Protein AF-A0A953RMD3-F1 (afdb_monomer_lite)

pLDDT: mean 74.31, std 25.67, range [24.98, 98.5]

Structure (mmCIF, N/CA/C/O backbone):
data_AF-A0A953RMD3-F1
#
_entry.id   AF-A0A953RMD3-F1
#
loop_
_atom_site.group_PDB
_atom_site.id
_atom_site.type_symbol
_atom_site.label_atom_id
_atom_site.label_alt_id
_atom_site.label_comp_id
_atom_site.label_asym_id
_atom_site.label_entity_id
_atom_site.label_seq_id
_atom_site.pdbx_PDB_ins_code
_atom_site.Cartn_x
_atom_site.Cartn_y
_atom_site.Cartn_z
_atom_site.occupancy
_atom_site.B_iso_or_equiv
_atom_site.auth_seq_id
_atom_site.auth_comp_id
_atom_site.auth_asym_id
_atom_site.auth_atom_id
_atom_site.pdbx_PDB_model_num
ATOM 1 N N . MET A 1 1 ? -19.342 -100.058 -1.689 1.00 41.62 1 MET A N 1
ATOM 2 C CA . MET A 1 1 ? -19.315 -101.165 -0.706 1.00 41.62 1 MET A CA 1
ATOM 3 C C . MET A 1 1 ? -18.306 -100.816 0.373 1.00 41.62 1 MET A C 1
ATOM 5 O O . MET A 1 1 ? -17.165 -100.609 -0.003 1.00 41.62 1 MET A O 1
ATOM 9 N N . GLN A 1 2 ? -18.767 -100.731 1.632 1.00 41.19 2 GLN A N 1
ATOM 10 C CA . GLN A 1 2 ? -18.060 -100.812 2.937 1.00 41.19 2 GLN A CA 1
ATOM 11 C C . GLN A 1 2 ? -18.668 -99.827 3.971 1.00 41.19 2 GLN A C 1
ATOM 13 O O . GLN A 1 2 ? -18.159 -98.738 4.190 1.00 41.19 2 GLN A O 1
ATOM 18 N N . ASN A 1 3 ? -19.849 -100.159 4.517 1.00 38.00 3 ASN A N 1
ATOM 19 C CA . ASN A 1 3 ? -20.065 -100.694 5.882 1.00 38.00 3 ASN A CA 1
ATOM 20 C C . ASN A 1 3 ? -18.803 -100.701 6.792 1.00 38.00 3 ASN A C 1
ATOM 22 O O . ASN A 1 3 ? -17.767 -101.157 6.326 1.00 38.00 3 ASN A O 1
ATOM 26 N N . ILE A 1 4 ? -18.760 -100.335 8.086 1.00 46.22 4 ILE A N 1
ATOM 27 C CA . ILE A 1 4 ? -19.705 -100.287 9.231 1.00 46.22 4 ILE A CA 1
ATOM 28 C C . ILE A 1 4 ? -19.007 -99.455 10.345 1.00 46.22 4 ILE A C 1
ATOM 30 O O . ILE A 1 4 ? -17.779 -99.475 10.396 1.00 46.22 4 ILE A O 1
ATOM 34 N N . CYS A 1 5 ? -19.744 -98.799 11.253 1.00 38.91 5 C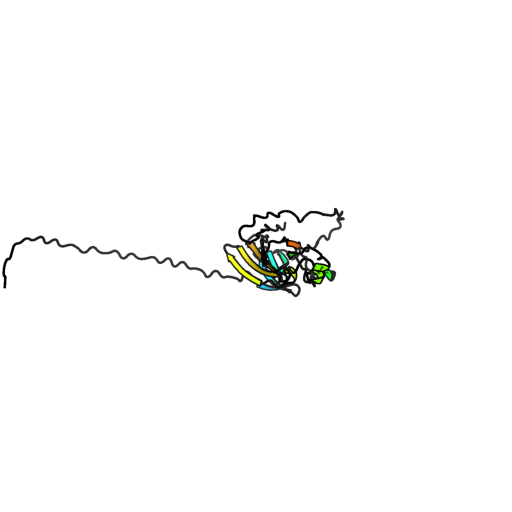YS A N 1
ATOM 35 C CA . CYS A 1 5 ? -19.686 -99.004 12.724 1.00 38.91 5 CYS A CA 1
ATOM 36 C C . CYS A 1 5 ? -20.130 -97.782 13.539 1.00 38.91 5 CYS A C 1
ATOM 38 O O . CYS A 1 5 ? -19.748 -96.644 13.290 1.00 38.91 5 CYS A O 1
ATOM 40 N N . GLU A 1 6 ? -20.949 -98.086 14.537 1.00 36.38 6 GLU A N 1
ATOM 41 C CA . GLU A 1 6 ? -21.783 -97.205 15.344 1.00 36.38 6 GLU A CA 1
ATOM 42 C C . GLU A 1 6 ? -21.332 -97.231 16.827 1.00 36.38 6 GLU A C 1
ATOM 44 O O . GLU A 1 6 ? -20.872 -98.272 17.296 1.00 36.38 6 GLU A O 1
ATOM 49 N N . LEU A 1 7 ? -21.604 -96.116 17.540 1.00 36.34 7 LEU A N 1
ATOM 50 C CA . LEU A 1 7 ? -21.803 -95.926 19.008 1.00 36.34 7 LEU A CA 1
ATOM 51 C C . LEU A 1 7 ? -20.567 -95.927 19.959 1.00 36.34 7 LEU A C 1
ATOM 53 O O . LEU A 1 7 ? -19.544 -96.488 19.580 1.00 36.34 7 LEU A O 1
ATOM 57 N N . PRO A 1 8 ? -20.627 -95.389 21.222 1.00 47.56 8 PRO A N 1
ATOM 58 C CA . PRO A 1 8 ? -21.762 -94.777 21.964 1.00 47.56 8 PRO A CA 1
ATOM 59 C C . PRO A 1 8 ? -21.511 -93.476 22.821 1.00 47.56 8 PRO A C 1
ATOM 61 O O . PRO A 1 8 ? -20.416 -93.215 23.297 1.00 47.56 8 PRO A O 1
ATOM 64 N N . ILE A 1 9 ? -22.619 -92.750 23.092 1.00 39.94 9 ILE A N 1
ATOM 65 C CA . ILE A 1 9 ? -23.137 -92.117 24.352 1.00 39.94 9 ILE A CA 1
ATOM 66 C C . ILE A 1 9 ? -22.281 -91.110 25.200 1.00 39.94 9 ILE A C 1
ATOM 68 O O . ILE A 1 9 ? -21.254 -91.470 25.753 1.00 39.94 9 ILE A O 1
ATOM 72 N N . HIS A 1 10 ? -22.791 -89.883 25.465 1.00 37.75 10 HIS A N 1
ATOM 73 C CA . HIS A 1 10 ? -23.315 -89.403 26.782 1.00 37.75 10 HIS A CA 1
ATOM 74 C C . HIS A 1 10 ? -23.606 -87.888 26.869 1.00 37.75 10 HIS A C 1
ATOM 76 O O . HIS A 1 10 ? -22.915 -87.032 26.331 1.00 37.75 10 HIS A O 1
ATOM 82 N N . HIS A 1 11 ? -24.706 -87.607 27.576 1.00 42.44 11 HIS A N 1
ATOM 83 C CA . HIS A 1 11 ? -25.350 -86.326 27.864 1.00 42.44 11 HIS A CA 1
ATOM 84 C C . HIS A 1 11 ? -24.463 -85.271 28.544 1.00 42.44 11 HIS A C 1
ATOM 86 O O . HIS A 1 11 ? -23.753 -85.586 29.491 1.00 42.44 11 HIS A O 1
ATOM 92 N N . CYS A 1 12 ? -24.725 -83.991 28.250 1.00 38.66 12 CYS A N 1
ATOM 93 C CA . CYS A 1 12 ? -24.921 -82.990 29.307 1.00 38.66 12 CYS A CA 1
ATOM 94 C C . CYS A 1 12 ? -25.724 -81.790 28.776 1.00 38.66 12 CYS A C 1
ATOM 96 O O . CYS A 1 12 ? -25.216 -80.944 28.043 1.00 38.66 12 CYS A O 1
ATOM 98 N N . SER A 1 13 ? -27.005 -81.723 29.142 1.00 43.25 13 SER A N 1
ATOM 99 C CA . SER A 1 13 ? -27.869 -80.572 28.876 1.00 43.25 13 SER A CA 1
ATOM 100 C C . SER A 1 13 ? -27.534 -79.450 29.861 1.00 43.25 13 SER A C 1
ATOM 102 O O . SER A 1 13 ? -27.804 -79.565 31.056 1.00 43.25 13 SER A O 1
ATOM 104 N N . ARG A 1 14 ? -26.961 -78.346 29.371 1.00 44.09 14 ARG A N 1
ATOM 105 C CA . ARG A 1 14 ? -26.924 -77.066 30.093 1.00 44.09 14 ARG A CA 1
ATOM 106 C C . ARG A 1 14 ? -27.728 -76.033 29.318 1.00 44.09 14 ARG A C 1
ATOM 108 O O . ARG A 1 14 ? -27.267 -75.484 28.321 1.00 44.09 14 ARG A O 1
ATOM 115 N N . LYS A 1 15 ? -28.931 -75.754 29.821 1.00 43.78 15 LYS A N 1
ATOM 116 C CA . LYS A 1 15 ? -29.743 -74.592 29.446 1.00 43.78 15 LYS A CA 1
ATOM 117 C C . LYS A 1 15 ? -28.930 -73.318 29.717 1.00 43.78 15 LYS A C 1
ATOM 119 O O . LYS A 1 15 ? -28.518 -73.092 30.853 1.00 43.78 15 LYS A O 1
ATOM 124 N N . ARG A 1 16 ? -28.687 -72.499 28.690 1.00 43.44 16 ARG A N 1
ATOM 125 C CA . ARG A 1 16 ? -28.155 -71.134 28.834 1.00 43.44 16 ARG A CA 1
ATOM 126 C C . ARG A 1 16 ? -29.319 -70.148 28.764 1.00 43.44 16 ARG A C 1
ATOM 128 O O . ARG A 1 16 ? -30.100 -70.184 27.819 1.00 43.44 16 ARG A O 1
ATOM 135 N N . ALA A 1 17 ? -29.433 -69.317 29.795 1.00 47.62 17 ALA A N 1
ATOM 136 C CA . ALA A 1 17 ? -30.369 -68.203 29.870 1.00 47.62 17 ALA A CA 1
ATOM 137 C C . ALA A 1 17 ? -29.970 -67.085 28.882 1.00 47.62 17 ALA A C 1
ATOM 139 O O . ALA A 1 17 ? -28.773 -66.914 28.628 1.00 47.62 17 ALA A O 1
ATOM 140 N N . PRO A 1 18 ? -30.929 -66.320 28.330 1.00 42.03 18 PRO A N 1
ATOM 141 C CA . PRO A 1 18 ? -30.628 -65.207 27.440 1.00 42.03 18 PRO A CA 1
ATOM 142 C C . PRO A 1 18 ? -30.135 -63.996 28.244 1.00 42.03 18 PRO A C 1
ATOM 144 O O . PRO A 1 18 ? -30.805 -63.519 29.158 1.00 42.03 18 PRO A O 1
ATOM 147 N N . ILE A 1 19 ? -28.948 -63.505 27.892 1.00 48.28 19 ILE A N 1
ATOM 148 C CA . ILE A 1 19 ? -28.378 -62.259 28.409 1.00 48.28 19 ILE A CA 1
ATOM 149 C C . ILE A 1 19 ? -29.002 -61.112 27.608 1.00 48.28 19 ILE A C 1
ATOM 151 O O . ILE A 1 19 ? -28.839 -61.038 26.391 1.00 48.28 19 ILE A O 1
ATOM 155 N N . ALA A 1 20 ? -29.744 -60.245 28.294 1.00 43.62 20 ALA A N 1
ATOM 156 C CA . ALA A 1 20 ? -30.301 -59.022 27.735 1.00 43.62 20 ALA A CA 1
ATOM 157 C C . ALA A 1 20 ? -29.174 -58.026 27.401 1.00 43.62 20 ALA A C 1
ATOM 159 O O . ALA A 1 20 ? -28.346 -57.715 28.257 1.00 43.62 20 ALA A O 1
ATOM 160 N N . LEU A 1 21 ? -29.147 -57.524 26.163 1.00 42.66 21 LEU A N 1
ATOM 161 C CA . LEU A 1 21 ? -28.304 -56.393 25.767 1.00 42.66 21 LEU A CA 1
ATOM 162 C C . LEU A 1 21 ? -28.924 -55.085 26.289 1.00 42.66 21 LEU A C 1
ATOM 164 O O . LEU A 1 21 ? -30.102 -54.843 26.014 1.00 42.66 21 LEU A O 1
ATOM 168 N N . PRO A 1 22 ? -28.172 -54.201 26.969 1.00 47.41 22 PRO A N 1
ATOM 169 C CA . PRO A 1 22 ? -28.638 -52.848 27.218 1.00 47.41 22 PRO A CA 1
ATOM 170 C C . PRO A 1 22 ? -28.455 -52.007 25.948 1.00 47.41 22 PRO A C 1
ATOM 172 O O . PRO A 1 22 ? -27.379 -51.962 25.351 1.00 47.41 22 PRO A O 1
ATOM 175 N N . VAL A 1 23 ? -29.530 -51.339 25.535 1.00 44.91 23 VAL A N 1
ATOM 176 C CA . VAL A 1 23 ? -29.533 -50.335 24.467 1.00 44.91 23 VAL A CA 1
ATOM 177 C C . VAL A 1 23 ? -28.742 -49.122 24.957 1.00 44.91 23 VAL A C 1
ATOM 179 O O . VAL A 1 23 ? -29.176 -48.410 25.861 1.00 44.91 23 VAL A O 1
ATOM 182 N N . LEU A 1 24 ? -27.561 -48.905 24.378 1.00 45.56 24 LEU A N 1
ATOM 183 C CA . LEU A 1 24 ? -26.746 -47.721 24.622 1.00 45.56 24 LEU A CA 1
ATOM 184 C C . LEU A 1 24 ? -27.360 -46.549 23.837 1.00 45.56 24 LEU A C 1
ATOM 186 O O . LEU A 1 24 ? -27.265 -46.491 22.613 1.00 45.56 24 LEU A O 1
ATOM 190 N N . ALA A 1 25 ? -28.029 -45.637 24.538 1.00 45.50 25 ALA A N 1
ATOM 191 C CA . ALA A 1 25 ? -28.525 -44.394 23.963 1.00 45.50 25 ALA A CA 1
ATOM 192 C C . ALA A 1 25 ? -27.339 -43.463 23.664 1.00 45.50 25 ALA A C 1
ATOM 194 O O . ALA A 1 25 ? -26.736 -42.888 24.571 1.00 45.50 25 ALA A O 1
ATOM 195 N N . SER A 1 26 ? -26.980 -43.326 22.389 1.00 48.06 26 SER A N 1
ATOM 196 C CA . SER A 1 26 ? -26.009 -42.334 21.934 1.00 48.06 26 SER A CA 1
ATOM 197 C C . SER A 1 26 ? -26.621 -40.933 22.033 1.00 48.06 26 SER A C 1
ATOM 199 O O . SER A 1 26 ? -27.470 -40.566 21.223 1.00 48.06 26 SER A O 1
ATOM 201 N N . LEU A 1 27 ? -26.181 -40.132 23.010 1.00 47.06 27 LEU A N 1
ATOM 202 C CA . LEU A 1 27 ? -26.352 -38.680 22.960 1.00 47.06 27 LEU A CA 1
ATOM 203 C C . LEU A 1 27 ? -25.501 -38.139 21.801 1.00 47.06 27 LEU A C 1
ATOM 205 O O . LEU A 1 27 ? -24.287 -37.992 21.930 1.00 47.06 27 LEU A O 1
ATOM 209 N N . LEU A 1 28 ? -26.135 -37.833 20.667 1.00 45.94 28 LEU A N 1
ATOM 210 C CA . LEU A 1 28 ? -25.547 -36.937 19.676 1.00 45.94 28 LEU A CA 1
ATOM 211 C C . LEU A 1 28 ? -25.529 -35.521 20.268 1.00 45.94 28 LEU A C 1
ATOM 213 O O . LEU A 1 28 ? -26.545 -34.827 20.274 1.00 45.94 28 LEU A O 1
ATOM 217 N N . LEU A 1 29 ? -24.366 -35.081 20.748 1.00 49.56 29 LEU A N 1
ATOM 218 C CA . LEU A 1 29 ? -24.067 -33.656 20.852 1.00 49.56 29 LEU A CA 1
ATOM 219 C C . LEU A 1 29 ? -23.992 -33.113 19.419 1.00 49.56 29 LEU A C 1
ATOM 221 O O . LEU A 1 29 ? -22.967 -33.223 18.749 1.00 49.56 29 LEU A O 1
ATOM 225 N N . ALA A 1 30 ? -25.096 -32.557 18.927 1.00 48.47 30 ALA A N 1
ATOM 226 C CA . ALA A 1 30 ? -25.062 -31.698 17.757 1.00 48.47 30 ALA A CA 1
ATOM 227 C C . ALA A 1 30 ? -24.259 -30.450 18.142 1.00 48.47 30 ALA A C 1
ATOM 229 O O . ALA A 1 30 ? -24.763 -29.561 18.827 1.00 48.47 30 ALA A O 1
ATOM 230 N N . ALA A 1 31 ? -22.984 -30.408 17.754 1.00 51.62 31 ALA A N 1
ATOM 231 C CA . ALA A 1 31 ? -22.233 -29.168 17.740 1.00 51.62 31 ALA A CA 1
ATOM 232 C C . ALA A 1 31 ? -22.967 -28.230 16.779 1.00 51.62 31 ALA A C 1
ATOM 234 O O . ALA A 1 31 ? -22.937 -28.418 15.564 1.00 51.62 31 ALA A O 1
ATOM 235 N N . ILE A 1 32 ? -23.690 -27.262 17.338 1.00 48.78 32 ILE A N 1
ATOM 236 C CA . ILE A 1 32 ? -24.231 -26.140 16.586 1.00 48.78 32 ILE A CA 1
ATOM 237 C C . ILE A 1 32 ? -23.003 -25.342 16.153 1.00 48.78 32 ILE A C 1
ATOM 239 O O . ILE A 1 32 ? -22.506 -24.486 16.882 1.00 48.78 32 ILE A O 1
ATOM 243 N N . SER A 1 33 ? -22.454 -25.672 14.988 1.00 54.75 33 SER A N 1
ATOM 244 C CA . SER A 1 33 ? -21.596 -24.764 14.249 1.00 54.75 33 SER A CA 1
ATOM 245 C C . SER A 1 33 ? -22.486 -23.605 13.826 1.00 54.75 33 SER A C 1
ATOM 247 O O . SER A 1 33 ? -23.099 -23.616 12.760 1.00 54.75 33 SER A O 1
ATOM 249 N N . SER A 1 34 ? -22.613 -22.614 14.710 1.00 49.00 34 SER A N 1
ATOM 250 C CA . SER A 1 34 ? -23.122 -21.307 14.324 1.00 49.00 34 SER A CA 1
ATOM 251 C C . SER A 1 34 ? -22.336 -20.897 13.082 1.00 49.00 34 SER A C 1
ATOM 253 O O . SER A 1 34 ? -21.102 -20.907 13.142 1.00 49.00 34 SER A O 1
ATOM 255 N N . PRO A 1 35 ? -22.987 -20.585 11.949 1.00 44.31 35 PRO A N 1
ATOM 256 C CA . PRO A 1 35 ? -22.274 -19.978 10.846 1.00 44.31 35 PRO A CA 1
ATOM 257 C C . PRO A 1 35 ? -21.662 -18.704 11.416 1.00 44.31 35 PRO A C 1
ATOM 259 O O . PRO A 1 35 ? -22.386 -17.797 11.831 1.00 44.31 35 PRO A O 1
ATOM 262 N N . SER A 1 36 ? -20.331 -18.686 11.531 1.00 44.62 36 SER A N 1
ATOM 263 C CA . SER A 1 36 ? -19.593 -17.460 11.789 1.00 44.62 36 SER A CA 1
ATOM 264 C C . SER A 1 36 ? -20.102 -16.488 10.741 1.00 44.62 36 SER A C 1
ATOM 266 O O . SER A 1 36 ? -19.962 -16.752 9.545 1.00 44.62 36 SER A O 1
ATOM 268 N N . GLN A 1 37 ? -20.825 -15.454 11.169 1.00 40.66 37 GLN A N 1
ATOM 269 C CA . GLN A 1 37 ? -21.213 -14.385 10.272 1.00 40.66 37 GLN A CA 1
ATOM 270 C C . GLN A 1 37 ? -19.904 -13.739 9.851 1.00 40.66 37 GLN A C 1
ATOM 272 O O . GLN A 1 37 ? -19.365 -12.886 10.551 1.00 40.66 37 GLN A O 1
ATOM 277 N N . THR A 1 38 ? -19.353 -14.207 8.737 1.00 42.94 38 THR A N 1
ATOM 278 C CA . THR A 1 38 ? -18.228 -13.575 8.078 1.00 42.94 38 THR A CA 1
ATOM 279 C C . THR A 1 38 ? -18.781 -12.266 7.535 1.00 42.94 38 THR A C 1
ATOM 281 O O . THR A 1 38 ? -19.200 -12.181 6.381 1.00 42.94 38 THR A O 1
ATOM 284 N N . SER A 1 39 ? -18.857 -11.233 8.382 1.00 53.31 39 SER A N 1
ATOM 285 C CA . SER A 1 39 ? -18.809 -9.884 7.846 1.00 53.31 39 SER A CA 1
ATOM 286 C C . SER A 1 39 ? -17.547 -9.845 6.992 1.00 53.31 39 SER A C 1
ATOM 288 O O . SER A 1 39 ? -16.495 -10.361 7.390 1.00 53.31 39 SER A O 1
ATOM 290 N N . SER A 1 40 ? -17.668 -9.359 5.760 1.00 73.69 40 SER A N 1
ATOM 291 C CA . SER A 1 40 ? -16.488 -9.210 4.926 1.00 73.69 40 SER A CA 1
ATOM 292 C C . SER A 1 40 ? -15.528 -8.294 5.686 1.00 73.69 40 SER A C 1
ATOM 294 O O . SER A 1 40 ? -15.858 -7.152 5.993 1.00 73.69 40 SER A O 1
ATOM 296 N N . VAL A 1 41 ? -14.360 -8.827 6.050 1.00 90.44 41 VAL A N 1
ATOM 297 C CA . VAL A 1 41 ? -13.313 -8.118 6.813 1.00 90.44 41 VAL A CA 1
ATOM 298 C C . VAL A 1 41 ? -12.895 -6.819 6.134 1.00 90.44 41 VAL A C 1
ATOM 300 O O . VAL A 1 41 ? -12.451 -5.872 6.776 1.00 90.44 41 VAL A O 1
ATOM 303 N N . VAL A 1 42 ? -13.074 -6.796 4.819 1.00 94.88 42 VAL A N 1
ATOM 304 C CA . VAL A 1 42 ? -12.882 -5.651 3.954 1.00 94.88 42 VAL A CA 1
ATOM 305 C C . VAL A 1 42 ? -14.233 -5.136 3.461 1.00 94.88 42 VAL A C 1
ATOM 307 O O . VAL A 1 42 ? -15.148 -5.917 3.177 1.00 94.88 42 VAL A O 1
ATOM 310 N N . LYS A 1 43 ? -14.345 -3.820 3.295 1.00 95.94 43 LYS A N 1
ATOM 311 C CA . LYS A 1 43 ? -15.474 -3.169 2.622 1.00 95.94 43 LYS A CA 1
ATOM 312 C C . LYS A 1 43 ? -14.973 -2.261 1.506 1.00 95.94 43 LYS A C 1
ATOM 314 O O . LYS A 1 43 ? -14.109 -1.420 1.731 1.00 95.94 43 LYS A O 1
ATOM 319 N N . ASP A 1 44 ? -15.564 -2.383 0.324 1.00 96.56 44 ASP A N 1
ATOM 320 C CA . ASP A 1 44 ? -15.326 -1.444 -0.770 1.00 96.56 44 ASP A CA 1
ATOM 321 C C . ASP A 1 44 ? -15.933 -0.070 -0.475 1.00 96.56 44 ASP A C 1
ATOM 323 O O . ASP A 1 44 ? -17.090 0.045 -0.058 1.00 96.56 44 ASP A O 1
ATOM 327 N N . ALA A 1 45 ? -15.159 0.986 -0.716 1.00 97.00 45 ALA A N 1
ATOM 328 C CA . ALA A 1 45 ? -15.619 2.360 -0.562 1.00 97.00 45 ALA A CA 1
ATOM 329 C C . ALA A 1 45 ? -14.880 3.322 -1.499 1.00 97.00 45 ALA A C 1
ATOM 331 O O . ALA A 1 45 ? -13.944 2.950 -2.208 1.00 97.00 45 ALA A O 1
ATOM 332 N N . ASN A 1 46 ? -15.298 4.588 -1.461 1.00 95.50 46 ASN A N 1
ATOM 333 C CA . ASN A 1 46 ? -14.555 5.698 -2.034 1.00 95.50 46 ASN A CA 1
ATOM 334 C C . ASN A 1 46 ? -14.195 6.699 -0.933 1.00 95.50 46 ASN A C 1
ATOM 336 O O . ASN A 1 46 ? -15.071 7.146 -0.195 1.00 95.50 46 ASN A O 1
ATOM 340 N N . VAL A 1 47 ? -12.918 7.064 -0.837 1.00 91.81 47 VAL A N 1
ATOM 341 C CA . VAL A 1 47 ? -12.398 8.082 0.091 1.00 91.81 47 VAL A CA 1
ATOM 342 C C . VAL A 1 47 ? -11.516 9.027 -0.715 1.00 91.81 47 VAL A C 1
ATOM 344 O O . VAL A 1 47 ? -10.669 8.571 -1.476 1.00 91.81 47 VAL A O 1
ATOM 347 N N . TYR A 1 48 ? -11.740 10.337 -0.596 1.00 89.44 48 TYR A N 1
ATOM 348 C CA . TYR A 1 48 ? -10.994 11.370 -1.338 1.00 89.44 48 TYR A CA 1
ATOM 349 C C . TYR A 1 48 ? -10.913 11.094 -2.849 1.00 89.44 48 TYR A C 1
ATOM 351 O O . TYR A 1 48 ? -9.853 11.196 -3.460 1.00 89.44 48 TYR A O 1
ATOM 359 N N . ASN A 1 49 ? -12.050 10.708 -3.442 1.00 89.25 49 ASN A N 1
ATOM 360 C CA . ASN A 1 49 ? -12.188 10.333 -4.855 1.00 89.25 49 ASN A CA 1
ATOM 361 C C . ASN A 1 49 ? -11.304 9.152 -5.294 1.00 89.25 49 ASN A C 1
ATOM 363 O O . ASN A 1 49 ? -10.925 9.054 -6.460 1.00 89.25 49 ASN A O 1
ATOM 367 N N . ARG A 1 50 ? -10.984 8.237 -4.373 1.00 93.00 50 ARG A N 1
ATOM 368 C CA . ARG A 1 50 ? -10.220 7.017 -4.651 1.00 93.00 50 ARG A CA 1
ATOM 369 C C . ARG A 1 50 ? -10.983 5.788 -4.206 1.00 93.00 50 ARG A C 1
ATOM 371 O O . ARG A 1 50 ? -11.510 5.771 -3.097 1.00 93.00 50 ARG A O 1
ATOM 378 N N . ALA A 1 51 ? -10.952 4.750 -5.036 1.00 96.62 51 ALA A N 1
ATOM 379 C CA . ALA A 1 51 ? -11.423 3.431 -4.650 1.00 96.62 51 ALA A CA 1
ATOM 380 C C . ALA A 1 51 ? -10.501 2.854 -3.570 1.00 96.62 51 ALA A C 1
ATOM 382 O O . ALA A 1 51 ? -9.285 2.738 -3.769 1.00 96.62 51 ALA A O 1
ATOM 383 N N . VAL A 1 52 ? -11.090 2.493 -2.434 1.00 97.62 52 VAL A N 1
ATOM 384 C CA . VAL A 1 52 ? -10.377 1.963 -1.273 1.00 97.62 52 VAL A CA 1
ATOM 385 C C . VAL A 1 52 ? -11.021 0.683 -0.758 1.00 97.62 52 VAL A C 1
ATOM 387 O O . VAL A 1 52 ? -12.204 0.424 -0.989 1.00 97.62 52 VAL A O 1
ATOM 390 N N . LEU A 1 53 ? -10.231 -0.080 -0.014 1.00 97.31 53 LEU A N 1
ATOM 391 C CA . LEU A 1 53 ? -10.694 -1.120 0.889 1.00 97.31 53 LEU A CA 1
ATOM 392 C C . LEU A 1 53 ? -10.628 -0.579 2.315 1.00 97.31 53 LEU A C 1
ATOM 394 O O . LEU A 1 53 ? -9.574 -0.127 2.762 1.00 97.31 53 LEU A O 1
ATOM 398 N N . LEU A 1 54 ? -11.761 -0.601 3.007 1.00 97.31 54 LEU A N 1
ATOM 399 C CA . LEU A 1 54 ? -11.856 -0.282 4.424 1.00 97.31 54 LEU A CA 1
ATOM 400 C C . LEU A 1 54 ? -11.641 -1.555 5.238 1.00 97.31 54 LEU A C 1
ATOM 402 O O . LEU A 1 54 ? -12.300 -2.561 4.974 1.00 97.31 54 LEU A O 1
ATOM 406 N N . VAL A 1 55 ? -10.741 -1.496 6.214 1.00 95.81 55 VAL A N 1
ATOM 407 C CA . VAL A 1 55 ? -10.455 -2.578 7.169 1.00 95.81 55 VAL A CA 1
ATOM 408 C C . VAL A 1 55 ? -10.454 -1.964 8.560 1.00 95.81 55 VAL A C 1
ATOM 410 O O . VAL A 1 55 ? -9.910 -0.880 8.742 1.00 95.81 55 VAL A O 1
ATOM 413 N N . GLY A 1 56 ? -11.055 -2.604 9.555 1.00 94.75 56 GLY A N 1
ATOM 414 C CA . GLY A 1 56 ? -11.106 -2.002 10.883 1.00 94.75 56 GLY A CA 1
ATOM 415 C C . GLY A 1 56 ? -11.642 -2.914 11.970 1.00 94.75 56 GLY A C 1
ATOM 416 O O . GLY A 1 56 ? -12.061 -4.044 11.716 1.00 94.75 56 GLY A O 1
ATOM 417 N N . ASN A 1 57 ? -11.623 -2.378 13.183 1.00 94.38 57 ASN A N 1
ATOM 418 C CA . ASN A 1 57 ? -12.146 -2.972 14.407 1.00 94.38 57 ASN A CA 1
ATOM 419 C C . ASN A 1 57 ? -12.932 -1.911 15.210 1.00 94.38 57 ASN A C 1
ATOM 421 O O . ASN A 1 57 ? -13.330 -0.869 14.685 1.00 94.38 57 ASN A O 1
ATOM 425 N N . ASP A 1 58 ? -13.157 -2.165 16.498 1.00 94.56 58 ASP A N 1
ATOM 426 C CA . ASP A 1 58 ? -13.832 -1.253 17.425 1.00 94.56 58 ASP A CA 1
ATOM 427 C C . ASP A 1 58 ? -13.007 -0.010 17.816 1.00 94.56 58 ASP A C 1
ATOM 429 O O . ASP A 1 58 ? -13.552 0.906 18.432 1.00 94.56 58 ASP A O 1
ATOM 433 N N . LYS A 1 59 ? -11.714 0.047 17.471 1.00 92.75 59 LYS A N 1
ATOM 434 C CA . LYS A 1 59 ? -10.784 1.132 17.833 1.00 92.75 59 LYS A CA 1
ATOM 435 C C . LYS A 1 59 ? -10.335 1.985 16.660 1.00 92.75 59 LYS A C 1
ATOM 437 O O . LYS A 1 59 ? -10.146 3.187 16.839 1.00 92.75 59 LYS A O 1
ATOM 442 N N . LEU A 1 60 ? -10.152 1.403 15.478 1.00 94.44 60 LEU A N 1
ATOM 443 C CA . LEU A 1 60 ? -9.715 2.118 14.285 1.00 94.44 60 LEU A CA 1
ATOM 444 C C . LEU A 1 60 ? -10.275 1.538 12.981 1.00 94.44 60 LEU A C 1
ATOM 446 O O . LEU A 1 60 ? -10.717 0.393 12.912 1.00 94.44 60 LEU A O 1
ATOM 450 N N . GLU A 1 61 ? -10.239 2.348 11.928 1.00 95.88 61 GLU A N 1
ATOM 451 C CA . GLU A 1 61 ? -10.481 1.954 10.538 1.00 95.88 61 GLU A CA 1
ATOM 452 C C . GLU A 1 61 ? -9.362 2.517 9.657 1.00 95.88 61 GLU A C 1
ATOM 454 O O . GLU A 1 61 ? -9.001 3.691 9.763 1.00 95.88 61 GLU A O 1
ATOM 459 N N . ILE A 1 62 ? -8.837 1.692 8.758 1.00 96.75 62 ILE A N 1
ATOM 460 C CA . ILE A 1 62 ? -7.903 2.084 7.711 1.00 96.75 62 ILE A CA 1
ATOM 461 C C . ILE A 1 62 ? -8.584 2.040 6.342 1.00 96.75 62 ILE A C 1
ATOM 463 O O . ILE A 1 62 ? -9.309 1.100 6.025 1.00 96.75 62 ILE A O 1
ATOM 467 N N . ALA A 1 63 ? -8.311 3.041 5.506 1.00 97.25 63 ALA A N 1
ATOM 468 C CA . ALA A 1 63 ? -8.657 3.052 4.090 1.00 97.25 63 ALA A CA 1
ATOM 469 C C . ALA A 1 63 ? -7.408 2.790 3.239 1.00 97.25 63 ALA A C 1
ATOM 471 O O . ALA A 1 63 ? -6.506 3.626 3.204 1.00 97.25 63 ALA A O 1
ATOM 472 N N . ILE A 1 64 ? -7.364 1.659 2.536 1.00 97.44 64 ILE A N 1
ATOM 473 C CA . ILE A 1 64 ? -6.244 1.250 1.676 1.00 97.44 64 ILE A CA 1
ATOM 474 C C . ILE A 1 64 ? -6.618 1.490 0.211 1.00 97.44 64 ILE A C 1
ATOM 476 O O . ILE A 1 64 ? -7.615 0.952 -0.265 1.00 97.44 64 ILE A O 1
ATOM 480 N N . VAL A 1 65 ? -5.844 2.291 -0.521 1.00 97.06 65 VAL A N 1
ATOM 481 C CA . VAL A 1 65 ? -6.098 2.598 -1.938 1.00 97.06 65 VAL A CA 1
ATOM 482 C C . VAL A 1 65 ? -5.837 1.372 -2.805 1.00 97.06 65 VAL A C 1
ATOM 484 O O . VAL A 1 65 ? -4.762 0.785 -2.745 1.00 97.06 65 VAL A O 1
ATOM 487 N N . LYS A 1 66 ? -6.792 1.023 -3.674 1.00 97.25 66 LYS A N 1
ATOM 488 C CA . LYS A 1 66 ? -6.628 -0.101 -4.613 1.00 97.25 66 LYS A CA 1
ATOM 489 C C . LYS A 1 66 ? -5.525 0.151 -5.647 1.00 97.25 66 LYS A C 1
ATOM 491 O O . LYS A 1 66 ? -4.770 -0.753 -5.978 1.00 97.25 66 LYS A O 1
ATOM 496 N N . GLN A 1 67 ? -5.416 1.385 -6.138 1.00 96.94 67 GLN A N 1
ATOM 497 C CA . GLN A 1 67 ? -4.293 1.823 -6.966 1.00 96.94 67 GLN A CA 1
ATOM 498 C C . GLN A 1 67 ? -3.162 2.335 -6.066 1.00 96.94 67 GLN A C 1
ATOM 500 O O . GLN A 1 67 ? -3.318 3.362 -5.405 1.00 96.94 67 GLN A O 1
ATOM 505 N N . GLY A 1 68 ? -2.036 1.629 -6.045 1.00 96.25 68 GLY A N 1
ATOM 506 C CA . GLY A 1 68 ? -0.834 2.006 -5.305 1.00 96.25 68 GLY A CA 1
ATOM 507 C C . GLY A 1 68 ? -0.731 1.494 -3.868 1.00 96.25 68 GLY A C 1
ATOM 508 O O . GLY A 1 68 ? 0.301 1.707 -3.237 1.00 96.25 68 GLY A O 1
ATOM 509 N N . GLY A 1 69 ? -1.769 0.844 -3.328 1.00 96.50 69 GLY A N 1
ATOM 510 C CA . GLY A 1 69 ? -1.701 0.141 -2.037 1.00 96.50 69 GLY A CA 1
ATOM 511 C C . GLY A 1 69 ? -1.483 1.031 -0.815 1.00 96.50 69 GLY A C 1
ATOM 512 O O . GLY A 1 69 ? -1.175 0.534 0.265 1.00 96.50 69 GLY A O 1
ATOM 513 N N . SER A 1 70 ? -1.606 2.349 -0.974 1.00 96.25 70 SER A N 1
ATOM 514 C CA . SER A 1 70 ? -1.342 3.305 0.097 1.00 96.25 70 SER A CA 1
ATOM 515 C C . SER A 1 70 ? -2.402 3.237 1.194 1.00 96.25 70 SER A C 1
ATOM 517 O O . SER A 1 70 ? -3.597 3.139 0.913 1.00 96.25 70 SER A O 1
ATOM 519 N N . MET A 1 71 ? -1.979 3.388 2.445 1.00 96.25 71 MET A N 1
ATOM 520 C CA . MET A 1 71 ? -2.875 3.688 3.555 1.00 96.25 71 MET A CA 1
ATOM 521 C C . MET A 1 71 ? -3.259 5.169 3.471 1.00 96.25 71 MET A C 1
ATOM 523 O O . MET A 1 71 ? -2.495 6.053 3.851 1.00 96.25 71 MET A O 1
ATOM 527 N N . LEU A 1 72 ? -4.443 5.451 2.931 1.00 94.56 72 LEU A N 1
ATOM 528 C CA . LEU A 1 72 ? -4.914 6.804 2.631 1.00 94.56 72 LEU A CA 1
ATOM 529 C C . LEU A 1 72 ? -5.366 7.564 3.874 1.00 94.56 72 LEU A C 1
ATOM 531 O O . LEU A 1 72 ? -5.170 8.773 3.968 1.00 94.56 72 LEU A O 1
ATOM 535 N N . ARG A 1 73 ? -6.023 6.855 4.793 1.00 93.62 73 ARG A N 1
ATOM 536 C CA . ARG A 1 73 ? -6.638 7.414 5.996 1.00 93.62 73 ARG A CA 1
ATOM 537 C C . ARG A 1 73 ? -6.652 6.355 7.084 1.00 93.62 73 ARG A C 1
ATOM 539 O O . ARG A 1 73 ? -7.069 5.230 6.832 1.00 93.62 73 ARG A O 1
ATOM 546 N N . ILE A 1 74 ? -6.242 6.746 8.281 1.00 93.88 74 ILE A N 1
ATOM 547 C CA . ILE A 1 74 ? -6.529 6.037 9.531 1.00 93.88 74 ILE A CA 1
ATOM 548 C C . ILE A 1 74 ? -7.518 6.889 10.319 1.00 93.88 74 ILE A C 1
ATOM 550 O O . ILE A 1 74 ? -7.303 8.092 10.471 1.00 93.88 74 ILE A O 1
ATOM 554 N N . GLN A 1 75 ? -8.593 6.269 10.782 1.00 92.19 75 GLN A N 1
ATOM 555 C CA . GLN A 1 75 ? -9.648 6.868 11.583 1.00 92.19 75 GLN A CA 1
ATOM 556 C C . GLN A 1 75 ? -9.675 6.192 12.943 1.00 92.19 75 GLN A C 1
ATOM 558 O O . GLN A 1 75 ? -9.813 4.975 13.005 1.00 92.19 75 GLN A O 1
ATOM 563 N N . ILE A 1 76 ? -9.594 6.970 14.019 1.00 91.00 76 ILE A N 1
ATOM 564 C CA . ILE A 1 76 ? -9.797 6.454 15.373 1.00 91.00 76 ILE A CA 1
ATOM 565 C C . ILE A 1 76 ? -11.294 6.486 15.690 1.00 91.00 76 ILE A C 1
ATOM 567 O O . ILE A 1 76 ? -11.969 7.497 15.472 1.00 91.00 76 ILE A O 1
ATOM 571 N N . GLN A 1 77 ? -11.825 5.363 16.167 1.00 88.94 77 GLN A N 1
ATOM 572 C CA . GLN A 1 77 ? -13.230 5.235 16.537 1.00 88.94 77 GLN A CA 1
ATOM 573 C C . GLN A 1 77 ? -13.492 6.021 17.823 1.00 88.94 77 GLN A C 1
ATOM 575 O O . GLN A 1 77 ? -12.755 5.913 18.801 1.00 88.94 77 GLN A O 1
ATOM 580 N N . GLY A 1 78 ? -14.547 6.833 17.815 1.00 87.75 78 GLY A N 1
ATOM 581 C CA . GLY A 1 78 ? -14.890 7.705 18.939 1.00 87.75 78 GLY A CA 1
ATOM 582 C C . GLY A 1 78 ? -14.102 9.019 19.012 1.00 87.75 78 GLY A C 1
ATOM 583 O O . GLY A 1 78 ? -14.411 9.824 19.888 1.00 87.75 78 GLY A O 1
ATOM 584 N N . ASP A 1 79 ? -13.151 9.284 18.106 1.00 85.94 79 ASP A N 1
ATOM 585 C CA . ASP A 1 79 ? -12.553 10.620 17.977 1.00 85.94 79 ASP A CA 1
ATOM 586 C C . ASP A 1 79 ? -13.574 11.590 17.349 1.00 85.94 79 ASP A C 1
ATOM 588 O O . ASP A 1 79 ? -13.915 11.435 16.171 1.00 85.94 79 ASP A O 1
ATOM 592 N N . PRO A 1 80 ? -14.058 12.610 18.088 1.00 83.25 80 PRO A N 1
ATOM 593 C CA . PRO A 1 80 ? -15.049 13.548 17.571 1.00 83.25 80 PRO A CA 1
ATOM 594 C C . PRO A 1 80 ? -14.499 14.462 16.471 1.00 83.25 80 PRO A C 1
ATOM 596 O O . PRO A 1 80 ? -15.286 15.050 15.733 1.00 83.25 80 PRO A O 1
ATOM 599 N N . GLN A 1 81 ? -13.177 14.634 16.378 1.00 81.06 81 GLN A N 1
ATOM 600 C CA . GLN A 1 81 ? -12.557 15.455 15.334 1.00 81.06 81 GLN A CA 1
ATOM 601 C C . GLN A 1 81 ? -12.311 14.658 14.050 1.00 81.06 81 GLN A C 1
ATOM 603 O O . GLN A 1 81 ? -12.266 15.238 12.967 1.00 81.06 81 GLN A O 1
ATOM 608 N N . GLY A 1 82 ? -12.160 13.339 14.175 1.00 85.12 82 GLY A N 1
ATOM 609 C CA . GLY A 1 82 ? -11.911 12.414 13.079 1.00 85.12 82 GLY A CA 1
ATOM 610 C C . GLY A 1 82 ? -10.679 12.754 12.250 1.00 85.12 82 GLY A C 1
ATOM 611 O O . GLY A 1 82 ? -10.703 12.656 11.019 1.00 85.12 82 GLY A O 1
ATOM 612 N N . ILE A 1 83 ? -9.614 13.188 12.924 1.00 82.81 83 ILE A N 1
ATOM 613 C CA . ILE A 1 83 ? -8.391 13.613 12.248 1.00 82.81 83 ILE A CA 1
ATOM 614 C C . ILE A 1 83 ? -7.509 12.404 11.989 1.00 82.81 83 ILE A C 1
ATOM 616 O O . ILE A 1 83 ? -7.066 11.711 12.902 1.00 82.81 83 ILE A O 1
ATOM 620 N N . SER A 1 84 ? -7.194 12.194 10.720 1.00 88.56 84 SER A N 1
ATOM 621 C CA . SER A 1 84 ? -6.214 11.209 10.314 1.00 88.56 84 SER A CA 1
ATOM 622 C C . SER A 1 84 ? -4.792 11.703 10.581 1.00 88.56 84 SER A C 1
ATOM 624 O O . SER A 1 84 ? -4.506 12.876 10.316 1.00 88.56 84 SER A O 1
ATOM 626 N N . PRO A 1 85 ? -3.847 10.831 10.989 1.00 86.00 85 PRO A N 1
ATOM 627 C CA . PRO A 1 85 ? -2.427 11.190 11.047 1.00 86.00 85 PRO A CA 1
ATOM 628 C C . PRO A 1 85 ? -1.873 11.633 9.684 1.00 86.00 85 PRO A C 1
ATOM 630 O O . PRO A 1 85 ? -0.892 12.371 9.627 1.00 86.00 85 PRO A O 1
ATOM 633 N N . PHE A 1 86 ? -2.518 11.234 8.585 1.00 86.31 86 PHE A N 1
ATOM 634 C CA . PHE A 1 86 ? -2.159 11.654 7.228 1.00 86.31 86 PHE A CA 1
ATOM 635 C C . PHE A 1 86 ? -2.834 12.964 6.789 1.00 86.31 86 PHE A C 1
ATOM 637 O O . PHE A 1 86 ? -2.568 13.480 5.703 1.00 86.31 86 PHE A O 1
ATOM 644 N N . GLY A 1 87 ? -3.664 13.539 7.661 1.00 80.69 87 GLY A N 1
ATOM 645 C CA . GLY A 1 87 ? -4.463 14.729 7.410 1.00 80.69 87 GLY A CA 1
ATOM 646 C C . GLY A 1 87 ? -5.769 14.433 6.678 1.00 80.69 87 GLY A C 1
ATOM 647 O O . GLY A 1 87 ? -5.952 13.384 6.065 1.00 80.69 87 GLY A O 1
ATOM 648 N N . ASN A 1 88 ? -6.669 15.412 6.731 1.00 83.69 88 ASN A N 1
ATOM 649 C CA . ASN A 1 88 ? -7.978 15.379 6.088 1.00 83.69 88 ASN A CA 1
ATOM 650 C C . ASN A 1 88 ? -8.063 16.596 5.157 1.00 83.69 88 ASN A C 1
ATOM 652 O O . ASN A 1 88 ? -8.213 17.721 5.656 1.00 83.69 88 ASN A O 1
ATOM 656 N N . PRO A 1 89 ? -7.923 16.424 3.830 1.00 78.31 89 PRO A N 1
ATOM 657 C CA . PRO A 1 89 ? -7.970 17.533 2.877 1.00 78.31 89 PRO A CA 1
ATOM 658 C C . PRO A 1 89 ? -9.213 18.430 3.010 1.00 78.31 89 PRO A C 1
ATOM 660 O O . PRO A 1 89 ? -9.144 19.630 2.760 1.00 78.31 89 PRO A O 1
ATOM 663 N N . GLU A 1 90 ? -10.334 17.851 3.427 1.00 76.81 90 GLU A N 1
ATOM 664 C CA . GLU A 1 90 ? -11.641 18.472 3.627 1.00 76.81 90 GLU A CA 1
ATOM 665 C C . GLU A 1 90 ? -11.759 19.294 4.919 1.00 76.81 90 GLU A C 1
ATOM 667 O O . GLU A 1 90 ? -12.551 20.233 4.967 1.00 76.81 90 GLU A O 1
ATOM 672 N N . LEU A 1 91 ? -10.972 18.985 5.957 1.00 72.94 91 LEU A N 1
ATOM 673 C CA . LEU A 1 91 ? -11.070 19.643 7.273 1.00 72.94 91 LEU A CA 1
ATOM 674 C C . LEU A 1 91 ? -10.129 20.844 7.423 1.00 72.94 91 LEU A C 1
ATOM 676 O O . LEU A 1 91 ? -10.184 21.576 8.415 1.00 72.94 91 LEU A O 1
ATOM 680 N N . VAL A 1 92 ? -9.248 21.064 6.451 1.00 65.50 92 VAL A N 1
ATOM 681 C CA . VAL A 1 92 ? -8.284 22.161 6.476 1.00 65.50 92 VAL A CA 1
ATOM 682 C C . VAL A 1 92 ? -8.696 23.182 5.409 1.00 65.50 92 VAL A C 1
ATOM 684 O O . VAL A 1 92 ? -8.484 22.962 4.217 1.00 65.50 92 VAL A O 1
ATOM 687 N N . PRO A 1 93 ? -9.296 24.325 5.788 1.00 59.25 93 PRO A N 1
ATOM 688 C CA . PRO A 1 93 ? -9.556 25.381 4.822 1.00 59.25 93 PRO A CA 1
ATOM 689 C C . PRO A 1 93 ? -8.220 25.846 4.224 1.00 59.25 93 PRO A C 1
ATOM 691 O O . PRO A 1 93 ? -7.273 26.142 4.954 1.00 59.25 93 PRO A O 1
ATOM 694 N N . SER A 1 94 ? -8.142 25.866 2.890 1.00 67.38 94 SER A N 1
ATOM 695 C CA . SER A 1 94 ? -6.955 26.259 2.112 1.00 67.38 94 SER A CA 1
ATOM 696 C C . SER A 1 94 ? -5.779 25.266 2.119 1.00 67.38 94 SER A C 1
ATOM 698 O O . SER A 1 94 ? -4.619 25.684 2.127 1.00 67.38 94 SER A O 1
ATOM 700 N N . VAL A 1 95 ? -6.035 23.951 2.065 1.00 66.81 95 VAL A N 1
ATOM 701 C CA . VAL A 1 95 ? -4.981 22.967 1.733 1.00 66.81 95 VAL A CA 1
ATOM 702 C C . VAL A 1 95 ? -4.376 23.311 0.367 1.00 66.81 95 VAL A C 1
ATOM 704 O O . VAL A 1 95 ? -5.118 23.361 -0.616 1.00 66.81 95 VAL A O 1
ATOM 707 N N . PRO A 1 96 ? -3.053 23.543 0.268 1.00 66.50 96 PRO A N 1
ATOM 708 C CA . PRO A 1 96 ? -2.388 23.718 -1.021 1.00 66.50 96 PRO A CA 1
ATOM 709 C C . PRO A 1 96 ? -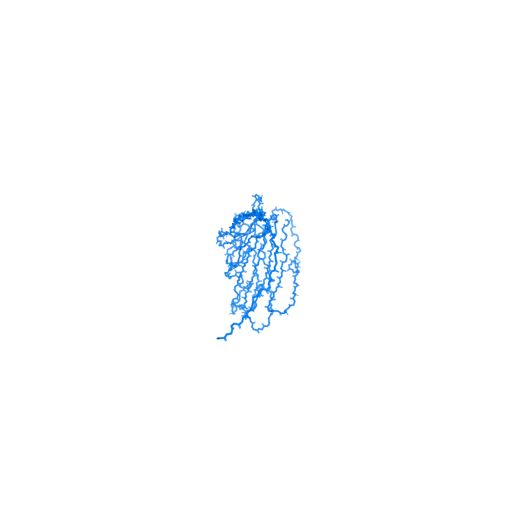2.609 22.495 -1.917 1.00 66.50 96 PRO A C 1
ATOM 711 O O . PRO A 1 96 ? -2.653 21.376 -1.414 1.00 66.50 96 PRO A O 1
ATOM 714 N N . ASP A 1 97 ? -2.717 22.673 -3.234 1.00 70.50 97 ASP A N 1
ATOM 715 C CA . ASP A 1 97 ? -3.101 21.581 -4.147 1.00 70.50 97 ASP A CA 1
ATOM 716 C C . ASP A 1 97 ? -2.198 20.341 -4.053 1.00 70.50 97 ASP A C 1
ATOM 718 O O . ASP A 1 97 ? -2.684 19.213 -4.139 1.00 70.50 97 ASP A O 1
ATOM 722 N N . ASN A 1 98 ? -0.905 20.529 -3.773 1.00 63.81 98 ASN A N 1
ATOM 723 C CA . ASN A 1 98 ? 0.051 19.436 -3.565 1.00 63.81 98 ASN A CA 1
ATOM 724 C C . ASN A 1 98 ? -0.207 18.600 -2.295 1.00 63.81 98 ASN A C 1
ATOM 726 O O . ASN A 1 98 ? 0.400 17.549 -2.124 1.00 63.81 98 ASN A O 1
ATOM 730 N N . ARG A 1 99 ? -1.097 19.051 -1.407 1.00 65.19 99 ARG A N 1
ATOM 731 C CA . ARG A 1 99 ? -1.526 18.361 -0.182 1.00 65.19 99 ARG A CA 1
ATOM 732 C C . ARG A 1 99 ? -2.979 17.879 -0.242 1.00 65.19 99 ARG A C 1
ATOM 734 O O . ARG A 1 99 ? -3.458 17.293 0.721 1.00 65.19 99 ARG A O 1
ATOM 741 N N . LYS A 1 100 ? -3.669 18.060 -1.374 1.00 71.75 100 LYS A N 1
ATOM 742 C CA . LYS A 1 100 ? -5.045 17.572 -1.597 1.00 71.75 100 LYS A CA 1
ATOM 743 C C . LYS A 1 100 ? -5.123 16.094 -2.001 1.00 71.75 100 LYS A C 1
ATOM 745 O O . LYS A 1 100 ? -6.174 15.639 -2.428 1.00 71.75 100 LYS A O 1
ATOM 750 N N . LEU A 1 101 ? -4.022 15.343 -1.887 1.00 78.88 101 LEU A N 1
ATOM 751 C CA . LEU A 1 101 ? -3.956 13.915 -2.233 1.00 78.88 101 LEU A CA 1
ATOM 752 C C . LEU A 1 101 ? -4.362 13.623 -3.699 1.00 78.88 101 LEU A C 1
ATOM 754 O O . LEU A 1 101 ? -4.895 12.560 -4.017 1.00 78.88 101 LEU A O 1
ATOM 758 N N . ASN A 1 102 ? -4.082 14.570 -4.604 1.00 79.19 102 ASN A N 1
ATOM 759 C CA . ASN A 1 102 ? -4.433 14.503 -6.030 1.00 79.19 102 ASN A CA 1
ATOM 760 C C . ASN A 1 102 ? -3.451 13.665 -6.876 1.00 79.19 102 ASN A C 1
ATOM 762 O O . ASN A 1 102 ? -3.784 13.273 -7.989 1.00 79.19 102 ASN A O 1
ATOM 766 N N . GLY A 1 103 ? -2.245 13.388 -6.368 1.00 87.50 103 GLY A N 1
ATOM 767 C CA . GLY A 1 103 ? -1.237 12.550 -7.033 1.00 87.50 103 GLY A CA 1
ATOM 768 C C . GLY A 1 103 ? -1.306 11.082 -6.600 1.00 87.50 103 GLY A C 1
ATOM 769 O O . GLY A 1 103 ? -2.090 10.745 -5.726 1.00 87.50 103 GLY A O 1
ATOM 770 N N . PRO A 1 104 ? -0.515 10.174 -7.179 1.00 90.25 104 PRO A N 1
ATOM 771 C CA . PRO A 1 104 ? -0.497 8.763 -6.773 1.00 90.25 104 PRO A CA 1
ATOM 772 C C . PRO A 1 104 ? 0.198 8.528 -5.413 1.00 90.25 104 PRO A C 1
ATOM 774 O O . PRO A 1 104 ? -0.121 7.573 -4.713 1.00 90.25 104 PRO A O 1
ATOM 777 N N . MET A 1 105 ? 1.092 9.432 -5.003 1.00 91.94 105 MET A N 1
ATOM 778 C CA . MET A 1 105 ? 1.785 9.403 -3.710 1.00 91.94 105 MET A CA 1
ATOM 779 C C . MET A 1 105 ? 0.914 10.061 -2.632 1.00 91.94 105 MET A C 1
ATOM 781 O O . MET A 1 105 ? 0.935 11.279 -2.452 1.00 91.94 105 MET A O 1
ATOM 785 N N . VAL A 1 106 ? 0.101 9.260 -1.951 1.00 91.69 106 VAL A N 1
ATOM 786 C CA . VAL A 1 106 ? -0.864 9.720 -0.937 1.00 91.69 106 VAL A CA 1
ATOM 787 C C . VAL A 1 106 ? -0.655 8.987 0.373 1.00 91.69 106 VAL A C 1
ATOM 789 O O . VAL A 1 106 ? -0.089 7.898 0.358 1.00 91.69 106 VAL A O 1
ATOM 792 N N . GLY A 1 107 ? -1.128 9.569 1.479 1.00 91.94 107 GLY A N 1
ATOM 793 C CA . GLY A 1 107 ? -1.134 8.930 2.795 1.00 91.94 107 GLY A CA 1
ATOM 794 C C . GLY A 1 107 ? 0.216 8.316 3.162 1.00 91.94 107 GLY A C 1
ATOM 795 O O . GLY A 1 107 ? 1.250 8.981 3.096 1.00 91.94 107 GLY A O 1
ATOM 796 N N . HIS A 1 108 ? 0.204 7.033 3.500 1.00 94.38 108 HIS A N 1
ATOM 797 C CA . HIS A 1 108 ? 1.400 6.223 3.684 1.00 94.38 108 HIS A CA 1
ATOM 798 C C . HIS A 1 108 ? 1.484 5.176 2.577 1.00 94.38 108 HIS A C 1
ATOM 800 O O . HIS A 1 108 ? 0.781 4.168 2.594 1.00 94.38 108 HIS A O 1
ATOM 806 N N . PHE A 1 109 ? 2.395 5.408 1.633 1.00 95.25 109 PHE A N 1
ATOM 807 C CA . PHE A 1 109 ? 2.719 4.477 0.554 1.00 95.25 109 PHE A CA 1
ATOM 808 C C . PHE A 1 109 ? 4.097 3.842 0.776 1.00 95.25 109 PHE A C 1
ATOM 810 O O . PHE A 1 109 ? 4.929 4.367 1.519 1.00 95.25 109 PHE A O 1
ATOM 817 N N . VAL A 1 110 ? 4.329 2.703 0.128 1.00 96.19 110 VAL A N 1
ATOM 818 C CA . VAL A 1 110 ? 5.610 1.990 0.156 1.00 96.19 110 VAL A CA 1
ATOM 819 C C . VAL A 1 110 ? 6.396 2.283 -1.115 1.00 96.19 110 VAL A C 1
ATOM 821 O O . VAL A 1 110 ? 5.836 2.322 -2.212 1.00 96.19 110 VAL A O 1
ATOM 824 N N . CYS A 1 111 ? 7.694 2.499 -0.955 1.00 97.06 111 CYS A N 1
ATOM 825 C CA . CYS A 1 111 ? 8.649 2.610 -2.046 1.00 97.06 111 CYS A CA 1
ATOM 826 C C . CYS A 1 111 ? 9.370 1.267 -2.135 1.00 97.06 111 CYS A C 1
ATOM 828 O O . CYS A 1 111 ? 10.019 0.887 -1.163 1.00 97.06 111 CYS A O 1
ATOM 830 N N . VAL A 1 112 ? 9.228 0.546 -3.244 1.00 95.56 112 VAL A N 1
ATOM 831 C CA . VAL A 1 112 ? 9.840 -0.777 -3.436 1.00 95.56 112 VAL A CA 1
ATOM 832 C C . VAL A 1 112 ? 10.849 -0.661 -4.559 1.00 95.56 112 VAL A C 1
ATOM 834 O O . VAL A 1 112 ? 10.519 -0.149 -5.630 1.00 95.56 112 VAL A O 1
ATOM 837 N N . ASP A 1 113 ? 12.078 -1.062 -4.262 1.00 92.12 113 ASP A N 1
ATOM 838 C CA . ASP A 1 113 ? 13.220 -1.088 -5.167 1.00 92.12 113 ASP A CA 1
ATOM 839 C C . ASP A 1 113 ? 13.484 0.233 -5.900 1.00 92.12 113 ASP A C 1
ATOM 841 O O . ASP A 1 113 ? 14.009 0.313 -7.008 1.00 92.12 113 ASP A O 1
ATOM 845 N N . GLY A 1 114 ? 13.174 1.316 -5.191 1.00 90.06 114 GLY A N 1
ATOM 846 C CA . GLY A 1 114 ? 13.496 2.685 -5.545 1.00 90.06 114 GLY A CA 1
ATOM 847 C C . GLY A 1 114 ? 13.150 3.615 -4.390 1.00 90.06 114 GLY A C 1
ATOM 848 O O . GLY A 1 114 ? 12.038 3.581 -3.873 1.00 90.06 114 GLY A O 1
ATOM 849 N N . PHE A 1 115 ? 14.076 4.487 -3.989 1.00 92.06 115 PHE A N 1
ATOM 850 C CA . PHE A 1 115 ? 13.821 5.505 -2.969 1.00 92.06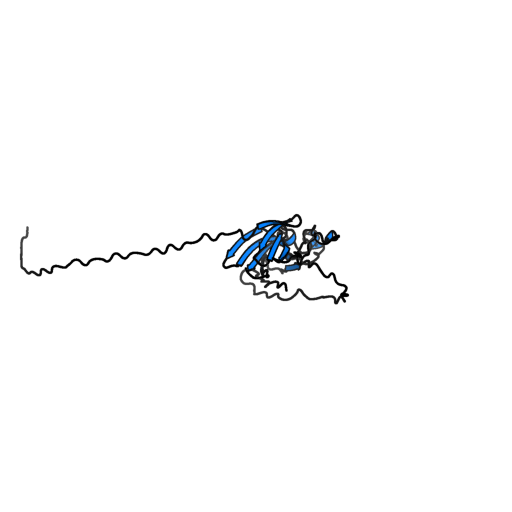 115 PHE A CA 1
ATOM 851 C C . PHE A 1 115 ? 14.378 6.860 -3.407 1.00 92.06 115 PHE A C 1
ATOM 853 O O . PHE A 1 115 ? 15.588 7.061 -3.491 1.00 92.06 115 PHE A O 1
ATOM 860 N N . GLY A 1 116 ? 13.476 7.806 -3.671 1.00 90.75 116 GLY A N 1
ATOM 861 C CA . GLY A 1 116 ? 13.809 9.101 -4.254 1.00 90.75 116 GLY A CA 1
ATOM 862 C C . GLY A 1 116 ? 13.830 9.055 -5.780 1.00 90.75 116 GLY A C 1
ATOM 863 O O . GLY A 1 116 ? 13.136 8.246 -6.401 1.00 90.75 116 GLY A O 1
ATOM 864 N N . SER A 1 117 ? 14.583 9.972 -6.382 1.00 94.50 117 SER A N 1
ATOM 865 C CA . SER A 1 117 ? 14.677 10.080 -7.837 1.00 94.50 117 SER A CA 1
ATOM 866 C C . SER A 1 117 ? 15.582 8.994 -8.424 1.00 94.50 117 SER A C 1
ATOM 868 O O . SER A 1 117 ? 16.675 8.794 -7.893 1.00 94.50 117 SER A O 1
ATOM 870 N N . PRO A 1 118 ? 15.182 8.353 -9.536 1.00 94.62 118 PRO A N 1
ATOM 871 C CA . PRO A 1 118 ? 16.069 7.473 -10.290 1.00 94.62 118 PRO A CA 1
ATOM 872 C C . PRO A 1 118 ? 17.233 8.260 -10.914 1.00 94.62 118 PRO A C 1
ATOM 874 O O . PRO A 1 118 ? 17.166 9.485 -11.085 1.00 94.62 118 PRO A O 1
ATOM 877 N N . SER A 1 119 ? 18.287 7.548 -11.308 1.00 94.44 119 SER A N 1
ATOM 878 C CA . SER A 1 119 ? 19.304 8.063 -12.231 1.00 94.44 119 SER A CA 1
ATOM 879 C C . SER A 1 119 ? 18.693 8.444 -13.588 1.00 94.44 119 SER A C 1
ATOM 881 O O . SER A 1 119 ? 17.540 8.132 -13.896 1.00 94.44 119 SER A O 1
ATOM 883 N N . LYS A 1 120 ? 19.467 9.133 -14.435 1.00 97.31 120 LYS A N 1
ATOM 884 C CA . LYS A 1 120 ? 18.996 9.515 -15.777 1.00 97.31 120 LYS A CA 1
ATOM 885 C C . LYS A 1 120 ? 18.745 8.285 -16.645 1.00 97.31 120 LYS A C 1
ATOM 887 O O . LYS A 1 120 ? 17.788 8.267 -17.411 1.00 97.31 120 LYS A O 1
ATOM 892 N N . GLU A 1 121 ? 19.594 7.277 -16.508 1.00 96.88 121 GLU A N 1
ATOM 893 C CA . GLU A 1 121 ? 19.548 6.021 -17.245 1.00 96.88 121 GLU A CA 1
ATOM 894 C C . GLU A 1 121 ? 18.331 5.190 -16.822 1.00 96.88 121 GLU A C 1
ATOM 896 O O . GLU A 1 121 ? 17.567 4.738 -17.672 1.00 96.88 121 GLU A O 1
ATOM 901 N N . GLU A 1 122 ? 18.085 5.066 -15.516 1.00 95.00 122 GLU A N 1
ATOM 902 C CA . GLU A 1 122 ? 16.896 4.391 -14.976 1.00 95.00 122 GLU A CA 1
ATOM 903 C C . GLU A 1 122 ? 15.603 5.121 -15.360 1.00 95.00 122 GLU A C 1
ATOM 905 O O . GLU A 1 122 ? 14.632 4.489 -15.778 1.00 95.00 122 GLU A O 1
ATOM 910 N N . ALA A 1 123 ? 15.590 6.457 -15.292 1.00 95.88 123 ALA A N 1
ATOM 911 C CA . ALA A 1 123 ? 14.455 7.258 -15.746 1.00 95.88 123 ALA A CA 1
ATOM 912 C C . ALA A 1 123 ? 14.188 7.060 -17.247 1.00 95.88 123 ALA A C 1
ATOM 914 O O . ALA A 1 123 ? 13.037 6.917 -17.656 1.00 95.88 123 ALA A O 1
ATOM 915 N N . ALA A 1 124 ? 15.242 7.009 -18.070 1.00 96.38 124 ALA A N 1
ATOM 916 C CA . ALA A 1 124 ? 15.134 6.733 -19.503 1.00 96.38 124 ALA A CA 1
ATOM 917 C C . ALA A 1 124 ? 14.631 5.305 -19.790 1.00 96.38 124 ALA A C 1
ATOM 919 O O . ALA A 1 124 ? 13.935 5.094 -20.782 1.00 96.38 124 ALA A O 1
ATOM 920 N N . ALA A 1 125 ? 14.914 4.345 -18.904 1.00 94.94 125 ALA A N 1
ATOM 921 C CA . ALA A 1 125 ? 14.343 2.995 -18.931 1.00 94.94 125 ALA A CA 1
ATOM 922 C C . ALA A 1 125 ? 12.886 2.930 -18.409 1.00 94.94 125 ALA A C 1
ATOM 924 O O . ALA A 1 125 ? 12.224 1.889 -18.504 1.00 94.94 125 ALA A O 1
ATOM 925 N N . GLY A 1 126 ? 12.359 4.049 -17.905 1.00 94.56 126 GLY A N 1
ATOM 926 C CA . GLY A 1 126 ? 10.984 4.193 -17.436 1.00 94.56 126 GLY A CA 1
ATOM 927 C C . GLY A 1 126 ? 10.777 3.864 -15.959 1.00 94.56 126 GLY A C 1
ATOM 928 O O . GLY A 1 126 ? 9.632 3.643 -15.565 1.00 94.56 126 GLY A O 1
ATOM 929 N N . LEU A 1 127 ? 11.837 3.819 -15.146 1.00 94.81 127 LEU A N 1
ATOM 930 C CA . LEU A 1 127 ? 11.701 3.696 -13.695 1.00 94.81 127 LEU A CA 1
ATOM 931 C C . LEU A 1 127 ? 11.165 5.009 -13.111 1.00 94.81 127 LEU A C 1
ATOM 933 O O . LEU A 1 127 ? 11.658 6.095 -13.423 1.00 94.81 127 LEU A O 1
ATOM 937 N N . ALA A 1 128 ? 10.144 4.914 -12.263 1.00 94.50 128 ALA A N 1
ATOM 938 C CA . ALA A 1 128 ? 9.545 6.073 -11.614 1.00 94.50 128 ALA A CA 1
ATOM 939 C C . ALA A 1 128 ? 10.275 6.452 -10.314 1.00 94.50 128 ALA A C 1
ATOM 941 O O . ALA A 1 128 ? 10.973 5.651 -9.691 1.00 94.50 128 ALA A O 1
ATOM 942 N N . MET A 1 129 ? 10.087 7.705 -9.888 1.00 94.19 129 MET A N 1
ATOM 943 C CA . MET A 1 129 ? 10.514 8.175 -8.568 1.00 94.19 129 MET A CA 1
ATOM 944 C C . MET A 1 129 ? 9.876 7.298 -7.489 1.00 94.19 129 MET A C 1
ATOM 946 O O . MET A 1 129 ? 8.666 7.127 -7.528 1.00 94.19 129 MET A O 1
ATOM 950 N N . HIS A 1 130 ? 10.662 6.790 -6.536 1.00 95.94 130 HIS A N 1
ATOM 951 C CA . HIS A 1 130 ? 10.243 5.822 -5.505 1.00 95.94 130 HIS A CA 1
ATOM 952 C C . HIS A 1 130 ? 9.824 4.425 -6.010 1.00 95.94 130 HIS A C 1
ATOM 954 O O . HIS A 1 130 ? 9.068 3.724 -5.333 1.00 95.94 130 HIS A O 1
ATOM 960 N N . GLY A 1 131 ? 10.302 4.017 -7.189 1.00 95.06 131 GLY A N 1
ATOM 961 C CA . GLY A 1 131 ? 9.922 2.740 -7.795 1.00 95.06 131 GLY A CA 1
ATOM 962 C C . GLY A 1 131 ? 8.503 2.783 -8.359 1.00 95.06 131 GLY A C 1
ATOM 963 O O . GLY A 1 131 ? 7.960 3.856 -8.617 1.00 95.06 131 GLY A O 1
ATOM 964 N N . GLU A 1 132 ? 7.888 1.621 -8.582 1.00 96.31 132 GLU A N 1
ATOM 965 C CA . GLU A 1 132 ? 6.580 1.550 -9.255 1.00 96.31 132 GLU A CA 1
ATOM 966 C C . GLU A 1 132 ? 5.420 1.070 -8.371 1.00 96.31 132 GLU A C 1
ATOM 968 O O . GLU A 1 132 ? 4.267 1.216 -8.764 1.00 96.31 132 GLU A O 1
ATOM 973 N N . ALA A 1 133 ? 5.670 0.581 -7.152 1.00 97.19 133 ALA A N 1
ATOM 974 C CA . ALA A 1 133 ? 4.635 -0.033 -6.307 1.00 97.19 133 ALA A CA 1
ATOM 975 C C . ALA A 1 133 ? 3.409 0.866 -6.045 1.00 97.19 133 ALA A C 1
ATOM 977 O O . ALA A 1 133 ? 2.274 0.385 -6.065 1.00 97.19 133 ALA A O 1
ATOM 978 N N . TYR A 1 134 ? 3.614 2.175 -5.854 1.00 95.81 134 TYR A N 1
ATOM 979 C CA . TYR A 1 134 ? 2.532 3.148 -5.633 1.00 95.81 134 TYR A CA 1
ATOM 980 C C . TYR A 1 134 ? 1.781 3.542 -6.922 1.00 95.81 134 TYR A C 1
ATOM 982 O O . TYR A 1 134 ? 0.766 4.239 -6.868 1.00 95.81 134 TYR A O 1
ATOM 990 N N . LEU A 1 135 ? 2.271 3.113 -8.085 1.00 96.50 135 LEU A N 1
ATOM 991 C CA . LEU A 1 135 ? 1.637 3.314 -9.387 1.00 96.50 135 LEU A CA 1
ATOM 992 C C . LEU A 1 135 ? 0.869 2.086 -9.857 1.00 96.50 135 LEU A C 1
ATOM 994 O O . LEU A 1 135 ? 0.035 2.233 -10.744 1.00 96.50 135 LEU A O 1
ATOM 998 N N . GLN A 1 136 ? 1.134 0.906 -9.297 1.00 98.00 136 GLN A N 1
ATOM 999 C CA . GLN A 1 136 ? 0.560 -0.359 -9.749 1.00 98.00 136 GLN A CA 1
ATOM 1000 C C . GLN A 1 136 ? -0.781 -0.671 -9.055 1.00 98.00 136 GLN A C 1
ATOM 1002 O O . GLN A 1 136 ? -1.042 -0.190 -7.948 1.00 98.00 136 GLN A O 1
ATOM 1007 N N . PRO A 1 137 ? -1.676 -1.453 -9.684 1.00 97.81 137 PRO A N 1
ATOM 1008 C CA . PRO A 1 137 ? -2.902 -1.917 -9.045 1.00 97.81 137 PRO A CA 1
ATOM 1009 C C . PRO A 1 137 ? -2.597 -3.048 -8.055 1.00 97.81 137 PRO A C 1
ATOM 1011 O O . PRO A 1 137 ? -2.021 -4.071 -8.421 1.00 97.81 137 PRO A O 1
ATOM 1014 N N . TRP A 1 138 ? -3.023 -2.884 -6.806 1.00 98.19 138 TRP A N 1
ATOM 1015 C CA . TRP A 1 138 ? -2.850 -3.892 -5.763 1.00 98.19 138 TRP A CA 1
ATOM 1016 C C . TRP A 1 138 ? -4.008 -4.885 -5.789 1.00 98.19 138 TRP A C 1
ATOM 1018 O O . TRP A 1 138 ? -5.185 -4.510 -5.786 1.00 98.19 138 TRP A O 1
ATOM 1028 N N . LYS A 1 139 ? -3.670 -6.170 -5.814 1.00 97.81 139 LYS A N 1
ATOM 1029 C CA . LYS A 1 139 ? -4.614 -7.283 -5.885 1.00 97.81 139 LYS A CA 1
ATOM 1030 C C . LYS A 1 139 ? -4.876 -7.797 -4.477 1.00 97.81 139 LYS A C 1
ATOM 1032 O O . LYS A 1 139 ? -3.944 -8.131 -3.754 1.00 97.81 139 LYS A O 1
ATOM 1037 N N . LEU A 1 140 ? -6.145 -7.874 -4.087 1.00 96.94 140 LEU A N 1
ATOM 1038 C CA . LEU A 1 140 ? -6.545 -8.540 -2.850 1.00 96.94 140 LEU A CA 1
ATOM 1039 C C . LEU A 1 140 ? -6.404 -10.059 -3.036 1.00 96.94 140 LEU A C 1
ATOM 1041 O O . LEU A 1 140 ? -7.034 -10.624 -3.927 1.00 96.94 140 LEU A O 1
ATOM 1045 N N . VAL A 1 141 ? -5.597 -10.704 -2.194 1.00 96.94 141 VAL A N 1
ATOM 1046 C CA . VAL A 1 141 ? -5.377 -12.161 -2.200 1.00 96.94 141 VAL A CA 1
ATOM 1047 C C . VAL A 1 141 ? -6.318 -12.857 -1.225 1.00 96.94 141 VAL A C 1
ATOM 1049 O O . VAL A 1 141 ? -6.958 -13.844 -1.578 1.00 96.94 141 VAL A O 1
ATOM 1052 N N . SER A 1 142 ? -6.427 -12.345 0.001 1.00 96.19 142 SER A N 1
ATOM 1053 C CA . SER A 1 142 ? -7.342 -12.879 1.010 1.00 96.19 142 SER A CA 1
ATOM 1054 C C . SER A 1 142 ? -7.759 -11.808 2.013 1.00 96.19 142 SER A C 1
ATOM 1056 O O . SER A 1 142 ? -7.044 -10.835 2.247 1.00 96.19 142 SER A O 1
ATOM 1058 N N . ALA A 1 143 ? -8.934 -11.998 2.608 1.00 96.38 143 ALA A N 1
ATOM 1059 C CA . ALA A 1 143 ? -9.447 -11.182 3.699 1.00 96.38 143 ALA A CA 1
ATOM 1060 C C . ALA A 1 143 ? -10.229 -12.088 4.652 1.00 96.38 143 ALA A C 1
ATOM 1062 O O . ALA A 1 143 ? -11.271 -12.629 4.283 1.00 96.38 143 ALA A O 1
ATOM 1063 N N . GLU A 1 144 ? -9.721 -12.274 5.863 1.00 95.50 144 GLU A N 1
ATOM 1064 C CA . GLU A 1 144 ? -10.283 -13.216 6.830 1.00 95.50 144 GLU A CA 1
ATOM 1065 C C . GLU A 1 144 ? -10.172 -12.693 8.256 1.00 95.50 144 GLU A C 1
ATOM 1067 O O . GLU A 1 144 ? -9.282 -11.907 8.577 1.00 95.50 144 GLU A O 1
ATOM 1072 N N . LYS A 1 145 ? -11.116 -13.091 9.112 1.00 95.38 145 LYS A N 1
ATOM 1073 C CA . LYS A 1 145 ? -11.098 -12.758 10.535 1.00 95.38 145 LYS A CA 1
ATOM 1074 C C . LYS A 1 145 ? -11.135 -14.047 11.329 1.00 95.38 145 LYS A C 1
ATOM 1076 O O . LYS A 1 145 ? -12.083 -14.820 11.206 1.00 95.38 145 LYS A O 1
ATOM 1081 N N . GLN A 1 146 ? -10.107 -14.270 12.137 1.00 94.44 146 GLN A N 1
ATOM 1082 C CA . GLN A 1 146 ? -9.963 -15.467 12.959 1.00 94.44 146 GLN A CA 1
ATOM 1083 C C . GLN A 1 146 ? -9.532 -15.054 14.365 1.00 94.44 146 GLN A C 1
ATOM 1085 O O . GLN A 1 146 ? -8.619 -14.250 14.516 1.00 94.44 146 GLN A O 1
ATOM 1090 N N . ALA A 1 147 ? -10.215 -15.570 15.392 1.00 93.81 147 ALA A N 1
ATOM 1091 C CA . ALA A 1 147 ? -9.905 -15.300 16.802 1.00 93.81 147 ALA A CA 1
ATOM 1092 C C . ALA A 1 147 ? -9.706 -13.801 17.143 1.00 93.81 147 ALA A C 1
ATOM 1094 O O . ALA A 1 147 ? -8.815 -13.445 17.906 1.00 93.81 147 ALA A O 1
ATOM 1095 N N . GLY A 1 148 ? -10.529 -12.918 16.562 1.00 93.94 148 GLY A N 1
ATOM 1096 C CA . GLY A 1 148 ? -10.448 -11.468 16.791 1.00 93.94 148 GLY A CA 1
ATOM 1097 C C . GLY A 1 148 ? -9.380 -10.736 15.970 1.00 93.94 148 GLY A C 1
ATOM 1098 O O . GLY A 1 148 ? -9.252 -9.526 16.102 1.00 93.94 148 GLY A O 1
ATOM 1099 N N . VAL A 1 149 ? -8.648 -11.425 15.091 1.00 95.38 149 VAL A N 1
ATOM 1100 C CA . VAL A 1 149 ? -7.639 -10.819 14.211 1.00 95.38 149 VAL A CA 1
ATOM 1101 C C . VAL A 1 149 ? -8.159 -10.780 12.781 1.00 95.38 149 VAL A C 1
ATOM 1103 O O . VAL A 1 149 ? -8.373 -11.821 12.157 1.00 95.38 149 VAL A O 1
ATOM 1106 N N . ALA A 1 150 ? -8.363 -9.576 12.255 1.00 96.25 150 ALA A N 1
ATOM 1107 C CA . ALA A 1 150 ? -8.609 -9.332 10.841 1.00 96.25 150 ALA A CA 1
ATOM 1108 C C . ALA A 1 150 ? -7.274 -9.340 10.088 1.00 96.25 150 ALA A C 1
ATOM 1110 O O . ALA A 1 150 ? -6.426 -8.499 10.362 1.00 96.25 150 ALA A O 1
ATOM 1111 N N . THR A 1 151 ? -7.095 -10.260 9.140 1.00 96.25 151 THR A N 1
ATOM 1112 C CA . THR A 1 151 ? -5.916 -10.351 8.266 1.00 96.25 151 THR A CA 1
ATOM 1113 C C . THR A 1 151 ? -6.322 -10.114 6.819 1.00 96.25 151 THR A C 1
ATOM 1115 O O . THR A 1 151 ? -7.198 -10.799 6.289 1.00 96.25 151 THR A O 1
ATOM 1118 N N . VAL A 1 152 ? -5.668 -9.157 6.165 1.00 97.00 152 VAL A N 1
ATOM 1119 C CA . VAL A 1 152 ? -5.902 -8.811 4.761 1.00 97.00 152 VAL A CA 1
ATOM 1120 C C . VAL A 1 152 ? -4.586 -8.863 4.001 1.00 97.00 152 VAL A C 1
ATOM 1122 O O . VAL A 1 152 ? -3.643 -8.152 4.342 1.00 97.00 152 VAL A O 1
ATOM 1125 N N . LYS A 1 153 ? -4.518 -9.712 2.975 1.00 97.25 153 LYS A N 1
ATOM 1126 C CA . LYS A 1 153 ? -3.313 -9.925 2.170 1.00 97.25 153 LYS A CA 1
ATOM 1127 C C . LYS A 1 153 ? -3.470 -9.347 0.779 1.00 97.25 153 LYS A C 1
ATOM 1129 O O . LYS A 1 153 ? -4.494 -9.552 0.125 1.00 97.25 153 LYS A O 1
ATOM 1134 N N . PHE A 1 154 ? -2.420 -8.691 0.313 1.00 96.94 154 PHE A N 1
ATOM 1135 C CA . PHE A 1 154 ? -2.343 -8.071 -0.996 1.00 96.94 154 PHE A CA 1
ATOM 1136 C C . PHE A 1 154 ? -1.073 -8.473 -1.725 1.00 96.94 154 PHE A C 1
ATOM 1138 O O . PHE A 1 154 ? -0.052 -8.724 -1.086 1.00 96.94 154 PHE A O 1
ATOM 1145 N N . THR A 1 155 ? -1.128 -8.447 -3.052 1.00 98.31 155 THR A N 1
ATOM 1146 C CA . THR A 1 155 ? 0.046 -8.546 -3.920 1.00 98.31 155 THR A CA 1
ATOM 1147 C C . THR A 1 155 ? 0.041 -7.454 -4.977 1.00 98.31 155 THR A C 1
ATOM 1149 O O . THR A 1 155 ? -1.011 -6.944 -5.376 1.00 98.31 155 THR A O 1
ATOM 1152 N N . VAL A 1 156 ? 1.229 -7.093 -5.442 1.00 98.50 156 VAL A N 1
ATOM 1153 C CA . VAL A 1 156 ? 1.438 -6.175 -6.554 1.00 98.50 156 VAL A CA 1
ATOM 1154 C C . VAL A 1 156 ? 2.611 -6.658 -7.399 1.00 98.50 156 VAL A C 1
ATOM 1156 O O . VAL A 1 156 ? 3.649 -7.045 -6.863 1.00 98.50 156 VAL A O 1
ATOM 1159 N N . ASP A 1 157 ? 2.432 -6.627 -8.716 1.00 98.38 157 ASP A N 1
ATOM 1160 C CA . ASP A 1 157 ? 3.478 -6.988 -9.671 1.00 98.38 157 ASP A CA 1
ATOM 1161 C C . ASP A 1 157 ? 4.244 -5.716 -10.059 1.00 98.38 157 ASP A C 1
ATOM 1163 O O . ASP A 1 157 ? 3.632 -4.685 -10.360 1.00 98.38 157 ASP A O 1
ATOM 1167 N N . LEU A 1 158 ? 5.573 -5.792 -10.070 1.00 97.25 158 LEU A N 1
ATOM 1168 C CA . LEU A 1 158 ? 6.496 -4.707 -10.404 1.00 97.25 158 LEU A CA 1
ATOM 1169 C C . LEU A 1 158 ? 7.251 -5.082 -11.693 1.00 97.25 158 LEU A C 1
ATOM 1171 O O . LEU A 1 158 ? 8.378 -5.581 -11.650 1.00 97.25 158 LEU A O 1
ATOM 1175 N N . PRO A 1 159 ? 6.628 -4.913 -12.874 1.00 96.38 159 PRO A N 1
ATOM 1176 C CA . PRO A 1 159 ? 7.158 -5.442 -14.128 1.00 96.38 159 PRO A CA 1
ATOM 1177 C C . PRO A 1 159 ? 8.480 -4.811 -14.582 1.00 96.38 159 PRO A C 1
ATOM 1179 O O . PRO A 1 159 ? 9.222 -5.448 -15.328 1.00 96.38 159 PRO A O 1
ATOM 1182 N N . LYS A 1 160 ? 8.795 -3.570 -14.189 1.00 94.69 160 LYS A N 1
ATOM 1183 C CA . LYS A 1 160 ? 10.082 -2.935 -14.525 1.00 94.69 160 LYS A CA 1
ATOM 1184 C C . LYS A 1 160 ? 11.218 -3.509 -13.697 1.00 94.69 160 LYS A C 1
ATOM 1186 O O . LYS A 1 160 ? 12.329 -3.636 -14.205 1.00 94.69 160 LYS A O 1
ATOM 1191 N N . LEU A 1 161 ? 10.917 -3.855 -12.453 1.00 93.00 161 LEU A N 1
ATOM 1192 C CA . LEU A 1 161 ? 11.872 -4.413 -11.503 1.00 93.00 161 LEU A CA 1
ATOM 1193 C C . LEU A 1 161 ? 11.921 -5.948 -11.549 1.00 93.00 161 LEU A C 1
ATOM 1195 O O . LEU A 1 161 ? 12.871 -6.532 -11.034 1.00 93.00 161 LEU A O 1
ATOM 1199 N N . GLN A 1 162 ? 10.966 -6.583 -12.243 1.00 95.56 162 GLN A N 1
ATOM 1200 C CA . GLN A 1 162 ? 10.791 -8.040 -12.294 1.00 95.56 162 GLN A CA 1
ATOM 1201 C C . GLN A 1 162 ? 10.649 -8.606 -10.881 1.00 95.56 162 GLN A C 1
ATOM 1203 O O . GLN A 1 162 ? 11.431 -9.451 -10.453 1.00 95.56 162 GLN A O 1
ATOM 1208 N N . GLU A 1 163 ? 9.692 -8.057 -10.139 1.00 95.94 163 GLU A N 1
ATOM 1209 C CA . GLU A 1 163 ? 9.413 -8.461 -8.767 1.00 95.94 163 GLU A CA 1
ATOM 1210 C C . GLU A 1 163 ? 7.918 -8.600 -8.514 1.00 95.94 163 GLU A C 1
ATOM 1212 O O . GLU A 1 163 ? 7.090 -7.926 -9.131 1.00 95.94 163 GLU A O 1
ATOM 1217 N N . THR A 1 164 ? 7.589 -9.394 -7.503 1.00 97.50 164 THR A N 1
ATOM 1218 C CA . THR A 1 164 ? 6.273 -9.404 -6.868 1.00 97.50 164 THR A CA 1
ATOM 1219 C C . THR A 1 164 ? 6.423 -8.983 -5.413 1.00 97.50 164 THR A C 1
ATOM 1221 O O . THR A 1 164 ? 7.210 -9.568 -4.667 1.00 97.50 164 THR A O 1
ATOM 1224 N N . PHE A 1 165 ? 5.650 -7.985 -4.989 1.00 97.81 165 PHE A N 1
ATOM 1225 C CA . PHE A 1 165 ? 5.619 -7.527 -3.602 1.00 97.81 165 PHE A CA 1
ATOM 1226 C C . PHE A 1 165 ? 4.291 -7.905 -2.950 1.00 97.81 165 PHE A C 1
ATOM 1228 O O . PHE A 1 165 ? 3.217 -7.637 -3.493 1.00 97.81 165 PHE A O 1
ATOM 1235 N N . ALA A 1 166 ? 4.351 -8.527 -1.778 1.00 97.31 166 ALA A N 1
ATOM 1236 C CA . ALA A 1 166 ? 3.195 -8.926 -0.993 1.00 97.31 166 ALA A CA 1
ATOM 1237 C C . ALA A 1 166 ? 3.157 -8.159 0.329 1.00 97.31 166 ALA A C 1
ATOM 1239 O O . ALA A 1 166 ? 4.193 -7.906 0.941 1.00 97.31 166 ALA A O 1
ATOM 1240 N N . ARG A 1 167 ? 1.954 -7.809 0.796 1.00 96.44 167 ARG A N 1
ATOM 1241 C CA . ARG A 1 167 ? 1.749 -7.276 2.151 1.00 96.44 167 ARG A CA 1
ATOM 1242 C C . ARG A 1 167 ? 0.602 -7.972 2.853 1.00 96.44 167 ARG A C 1
ATOM 1244 O O . ARG A 1 167 ? -0.443 -8.211 2.253 1.00 96.44 167 ARG A O 1
ATOM 1251 N N . SER A 1 168 ? 0.765 -8.206 4.147 1.00 96.06 168 SER A N 1
ATOM 1252 C CA . SER A 1 168 ? -0.287 -8.650 5.053 1.00 96.06 168 SER A CA 1
ATOM 1253 C C . SER A 1 168 ? -0.554 -7.563 6.086 1.00 96.06 168 SER A C 1
ATOM 1255 O O . SER A 1 168 ? 0.325 -7.236 6.875 1.00 96.06 168 SER A O 1
ATOM 1257 N N . VAL A 1 169 ? -1.773 -7.032 6.107 1.00 95.75 169 VAL A N 1
ATOM 1258 C CA . VAL A 1 169 ? -2.254 -6.088 7.121 1.00 95.75 169 VAL A CA 1
ATOM 1259 C C . VAL A 1 169 ? -3.046 -6.862 8.165 1.00 95.75 169 VAL A C 1
ATOM 1261 O O . VAL A 1 169 ? -3.986 -7.573 7.809 1.00 95.75 169 VAL A O 1
ATOM 1264 N N . GLN A 1 170 ? -2.684 -6.721 9.439 1.00 96.06 170 GLN A N 1
ATOM 1265 C CA . GLN A 1 170 ? -3.424 -7.306 10.555 1.00 96.06 170 GLN A CA 1
ATOM 1266 C C . GLN A 1 170 ? -3.930 -6.226 11.512 1.00 96.06 170 GLN A C 1
ATOM 1268 O O . GLN A 1 170 ? -3.194 -5.308 11.880 1.00 96.06 170 GLN A O 1
ATOM 1273 N N . ILE A 1 171 ? -5.193 -6.360 11.914 1.00 93.94 171 ILE A N 1
ATOM 1274 C CA . ILE A 1 171 ? -5.859 -5.508 12.902 1.00 93.94 171 ILE A CA 1
ATOM 1275 C C . ILE A 1 171 ? -6.505 -6.425 13.943 1.00 93.94 171 ILE A C 1
ATOM 1277 O O . ILE A 1 171 ? -7.315 -7.288 13.597 1.00 93.94 171 ILE A O 1
ATOM 1281 N N . VAL A 1 172 ? -6.129 -6.252 15.210 1.00 94.19 172 VAL A N 1
ATOM 1282 C CA . VAL A 1 172 ? -6.598 -7.070 16.339 1.00 94.19 172 VAL A CA 1
ATOM 1283 C C . VAL A 1 172 ? -7.717 -6.327 17.061 1.00 94.19 172 VAL A C 1
ATOM 1285 O O . VAL A 1 172 ? -7.573 -5.147 17.369 1.00 94.19 172 VAL A O 1
ATOM 1288 N N . ASP A 1 173 ? -8.846 -6.982 17.323 1.00 95.12 173 ASP A N 1
ATOM 1289 C CA . ASP A 1 173 ? -9.952 -6.396 18.089 1.00 95.12 173 ASP A CA 1
ATOM 1290 C C . ASP A 1 173 ? -9.474 -5.861 19.451 1.00 95.12 173 ASP A C 1
ATOM 1292 O O . ASP A 1 173 ? -8.669 -6.488 20.139 1.00 95.12 173 ASP A O 1
ATOM 1296 N N . GLY A 1 174 ? -9.974 -4.694 19.856 1.00 93.12 174 GLY A N 1
ATOM 1297 C CA . GLY A 1 174 ? -9.580 -4.022 21.094 1.00 93.12 174 GLY A CA 1
ATOM 1298 C C . GLY A 1 174 ? -8.277 -3.217 21.021 1.00 93.12 174 GLY A C 1
ATOM 1299 O O . GLY A 1 174 ? -8.045 -2.400 21.916 1.00 93.12 174 GLY A O 1
ATOM 1300 N N . GLU A 1 175 ? -7.468 -3.366 19.966 1.00 90.88 175 GLU A N 1
ATOM 1301 C CA . GLU A 1 175 ? -6.203 -2.642 19.784 1.00 90.88 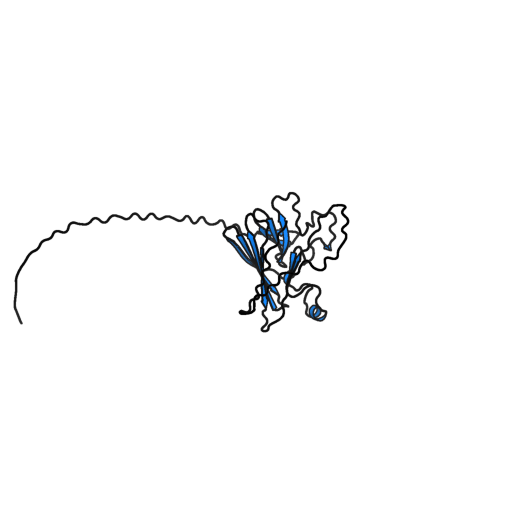175 GLU A CA 1
ATOM 1302 C C . GLU A 1 175 ? -6.314 -1.486 18.785 1.00 90.88 175 GLU A C 1
ATOM 1304 O O . GLU A 1 175 ? -7.042 -1.539 17.798 1.00 90.88 175 GLU A O 1
ATOM 1309 N N . ASN A 1 176 ? -5.527 -0.435 19.001 1.00 89.38 176 ASN A N 1
ATOM 1310 C CA . ASN A 1 176 ? -5.355 0.688 18.076 1.00 89.38 176 ASN A CA 1
ATOM 1311 C C . ASN A 1 176 ? -4.055 0.570 17.253 1.00 89.38 176 ASN A C 1
ATOM 1313 O O . ASN A 1 176 ? -3.447 1.580 16.898 1.00 89.38 176 ASN A O 1
ATOM 1317 N N . VAL A 1 177 ? -3.620 -0.660 16.965 1.00 89.94 177 VAL A N 1
ATOM 1318 C CA . VAL A 1 177 ? -2.369 -0.965 16.259 1.00 89.94 177 VAL A CA 1
ATOM 1319 C C . VAL A 1 177 ? -2.670 -1.611 14.909 1.00 89.94 177 VAL A C 1
ATOM 1321 O O . VAL A 1 177 ? -3.574 -2.435 14.779 1.00 89.94 177 VAL A O 1
ATOM 1324 N N . ILE A 1 178 ? -1.894 -1.224 13.897 1.00 91.94 178 ILE A N 1
ATOM 1325 C CA . ILE A 1 178 ? -1.911 -1.836 12.567 1.00 91.94 178 ILE A CA 1
ATOM 1326 C C . ILE A 1 178 ? -0.571 -2.547 12.387 1.00 91.94 178 ILE A C 1
ATOM 1328 O O . ILE A 1 178 ? 0.486 -1.908 12.391 1.00 91.94 178 ILE A O 1
ATOM 1332 N N . TYR A 1 179 ? -0.612 -3.867 12.242 1.00 95.00 179 TYR A N 1
ATOM 1333 C CA . TYR A 1 179 ? 0.568 -4.685 11.975 1.00 95.00 179 TYR A CA 1
ATOM 1334 C C . TYR A 1 179 ? 0.691 -4.911 10.476 1.00 95.00 179 TYR A C 1
ATOM 1336 O O . TYR A 1 179 ? -0.304 -5.209 9.812 1.00 95.00 179 TYR A O 1
ATOM 1344 N N . ILE A 1 180 ? 1.902 -4.765 9.940 1.00 94.00 180 ILE A N 1
ATOM 1345 C CA . ILE A 1 180 ? 2.145 -4.959 8.515 1.00 94.00 180 ILE A CA 1
ATOM 1346 C C . ILE A 1 180 ? 3.364 -5.845 8.310 1.00 94.00 180 ILE A C 1
ATOM 1348 O O . ILE A 1 180 ? 4.466 -5.486 8.701 1.00 94.00 180 ILE A O 1
ATOM 1352 N N . ASP A 1 181 ? 3.159 -6.975 7.651 1.00 95.56 181 ASP A N 1
ATOM 1353 C CA . ASP A 1 181 ? 4.237 -7.828 7.160 1.00 95.56 181 ASP A CA 1
ATOM 1354 C C . ASP A 1 181 ? 4.371 -7.648 5.645 1.00 95.56 181 ASP A C 1
ATOM 1356 O O . ASP A 1 181 ? 3.361 -7.450 4.959 1.00 95.56 181 ASP A O 1
ATOM 1360 N N . SER A 1 182 ? 5.603 -7.659 5.140 1.00 93.88 182 SER A N 1
ATOM 1361 C CA . SER A 1 182 ? 5.917 -7.401 3.736 1.00 93.88 182 SER A CA 1
ATOM 1362 C C . SER A 1 182 ? 6.916 -8.437 3.226 1.00 93.88 182 SER A C 1
ATOM 1364 O O . SER A 1 182 ? 7.906 -8.736 3.892 1.00 93.88 182 SER A O 1
ATOM 1366 N N . GLU A 1 183 ? 6.690 -8.938 2.018 1.00 95.25 183 GLU A N 1
ATOM 1367 C CA . GLU A 1 183 ? 7.563 -9.904 1.350 1.00 95.25 183 GLU A CA 1
ATOM 1368 C C . GLU A 1 183 ? 7.842 -9.435 -0.077 1.00 95.25 183 GLU A C 1
ATOM 1370 O O . GLU A 1 183 ? 6.940 -8.962 -0.771 1.00 95.25 183 GLU A O 1
ATOM 1375 N N . LEU A 1 184 ? 9.091 -9.570 -0.517 1.00 94.88 184 LEU A N 1
ATOM 1376 C CA . LEU A 1 184 ? 9.513 -9.248 -1.875 1.00 94.88 184 LEU A CA 1
ATOM 1377 C C . LEU A 1 184 ? 10.103 -10.495 -2.528 1.00 94.88 184 LEU A C 1
ATOM 1379 O O . LEU A 1 184 ? 10.999 -11.134 -1.976 1.00 94.88 184 LEU A O 1
ATOM 1383 N N . THR A 1 185 ? 9.602 -10.824 -3.712 1.00 94.69 185 THR A N 1
ATOM 1384 C CA . THR A 1 185 ? 10.104 -11.914 -4.552 1.00 94.69 185 THR A CA 1
ATOM 1385 C C . THR A 1 185 ? 10.713 -11.319 -5.814 1.00 94.69 185 THR A C 1
ATOM 1387 O O . THR A 1 185 ? 10.044 -10.538 -6.487 1.00 94.69 185 THR A O 1
ATOM 1390 N N . SER A 1 186 ? 11.958 -11.682 -6.132 1.00 94.62 186 SER A N 1
ATOM 1391 C CA . SER A 1 186 ? 12.593 -11.338 -7.410 1.00 94.62 186 SER A CA 1
ATOM 1392 C C . SER A 1 186 ? 12.355 -12.452 -8.421 1.00 94.62 186 SER A C 1
ATOM 1394 O O . SER A 1 186 ? 12.635 -13.615 -8.138 1.00 94.62 186 SER A O 1
ATOM 1396 N N . ASP A 1 187 ? 11.905 -12.088 -9.617 1.00 93.75 187 ASP A N 1
ATOM 1397 C CA . ASP A 1 187 ? 11.679 -13.012 -10.732 1.00 93.75 187 ASP A CA 1
ATOM 1398 C C . ASP A 1 187 ? 12.941 -13.185 -11.605 1.00 93.75 187 ASP A C 1
ATOM 1400 O O . ASP A 1 187 ? 12.932 -13.885 -12.621 1.00 93.75 187 ASP A O 1
ATOM 1404 N N . THR A 1 188 ? 14.054 -12.544 -11.230 1.00 93.44 188 THR A N 1
ATOM 1405 C CA . THR A 1 188 ? 15.336 -12.656 -11.935 1.00 93.44 188 THR A CA 1
ATOM 1406 C C . THR A 1 188 ? 16.055 -13.966 -11.614 1.00 93.44 188 THR A C 1
ATOM 1408 O O . THR A 1 188 ? 16.073 -14.432 -10.482 1.00 93.44 188 THR A O 1
ATOM 1411 N N . ALA A 1 189 ? 16.761 -14.530 -12.599 1.00 93.56 189 ALA A N 1
ATOM 1412 C CA . ALA A 1 189 ? 17.555 -15.755 -12.426 1.00 93.56 189 ALA A CA 1
ATOM 1413 C C . ALA A 1 189 ? 18.905 -15.549 -11.697 1.00 93.56 189 ALA A C 1
ATOM 1415 O O . ALA A 1 189 ? 19.747 -16.446 -11.687 1.00 93.56 189 ALA A O 1
ATOM 1416 N N . PHE A 1 190 ? 19.148 -14.357 -11.152 1.00 89.75 190 PHE A N 1
ATOM 1417 C CA . PHE A 1 190 ? 20.380 -13.981 -10.464 1.00 89.75 190 PHE A CA 1
ATOM 1418 C C . PHE A 1 190 ? 20.071 -13.094 -9.259 1.00 89.75 190 PHE A C 1
ATOM 1420 O O . PHE A 1 190 ? 19.066 -12.376 -9.256 1.00 89.75 190 PHE A O 1
ATOM 1427 N N . ASP A 1 191 ? 20.969 -13.121 -8.274 1.00 88.50 191 ASP A N 1
ATOM 1428 C CA . ASP A 1 191 ? 20.866 -12.299 -7.073 1.00 88.50 191 ASP A CA 1
ATOM 1429 C C . ASP A 1 191 ? 21.115 -10.827 -7.389 1.00 88.50 191 ASP A C 1
ATOM 1431 O O . ASP A 1 191 ? 22.067 -10.458 -8.085 1.00 88.50 191 ASP A O 1
ATOM 1435 N N . ARG A 1 192 ? 20.282 -9.966 -6.812 1.00 88.94 192 ARG A N 1
ATOM 1436 C CA . ARG A 1 192 ? 20.454 -8.519 -6.867 1.00 88.94 192 ARG A CA 1
ATOM 1437 C C . ARG A 1 192 ? 20.053 -7.890 -5.547 1.00 88.94 192 ARG A C 1
ATOM 1439 O O . ARG A 1 192 ? 19.259 -8.442 -4.791 1.00 88.94 192 ARG A O 1
ATOM 1446 N N . THR A 1 193 ? 20.609 -6.716 -5.279 1.00 88.38 193 THR A N 1
ATOM 1447 C CA . THR A 1 193 ? 20.194 -5.922 -4.126 1.00 88.38 193 THR A CA 1
ATOM 1448 C C . THR A 1 193 ? 18.721 -5.564 -4.267 1.00 88.38 193 THR A C 1
ATOM 1450 O O . THR A 1 193 ? 18.294 -5.153 -5.345 1.00 88.38 193 THR A O 1
ATOM 1453 N N . ALA A 1 194 ? 17.997 -5.683 -3.160 1.00 87.88 194 ALA A N 1
ATOM 1454 C CA . ALA A 1 194 ? 16.643 -5.190 -3.011 1.00 87.88 194 ALA A CA 1
ATOM 1455 C C . ALA A 1 194 ? 16.560 -4.262 -1.793 1.00 87.88 194 ALA A C 1
ATOM 1457 O O . ALA A 1 194 ? 17.320 -4.393 -0.826 1.00 87.88 194 ALA A O 1
ATOM 1458 N N . ASN A 1 195 ? 15.658 -3.295 -1.850 1.00 89.94 195 ASN A N 1
ATOM 1459 C CA . ASN A 1 195 ? 15.409 -2.303 -0.820 1.00 89.94 195 ASN A CA 1
ATOM 1460 C C . ASN A 1 195 ? 13.947 -1.863 -0.860 1.00 89.94 195 ASN A C 1
ATOM 1462 O O . ASN A 1 195 ? 13.388 -1.623 -1.921 1.00 89.94 195 ASN A O 1
ATOM 1466 N N . TRP A 1 196 ? 13.332 -1.651 0.295 1.00 94.75 196 TRP A N 1
ATOM 1467 C CA . TRP A 1 196 ? 12.073 -0.916 0.342 1.00 94.75 196 TRP A CA 1
ATOM 1468 C C . TRP A 1 196 ? 12.015 -0.009 1.560 1.00 94.75 196 TRP A C 1
ATOM 1470 O O . TRP A 1 196 ? 12.729 -0.195 2.547 1.00 94.75 196 TRP A O 1
ATOM 1480 N N . GLY A 1 197 ? 11.167 1.010 1.468 1.00 93.31 197 GLY A N 1
ATOM 1481 C CA . GLY A 1 197 ? 10.998 2.022 2.498 1.00 93.31 197 GLY A CA 1
ATOM 1482 C C . GLY A 1 197 ? 9.551 2.467 2.625 1.00 93.31 197 GLY A C 1
ATOM 1483 O O . GLY A 1 197 ? 8.840 2.654 1.638 1.00 93.31 197 GLY A O 1
ATOM 1484 N N . GLU A 1 198 ? 9.126 2.668 3.865 1.00 94.38 198 GLU A N 1
ATOM 1485 C CA . GLU A 1 198 ? 7.828 3.245 4.191 1.00 94.38 198 GLU A CA 1
ATOM 1486 C C . GLU A 1 198 ? 7.890 4.771 4.066 1.00 94.38 198 GLU A C 1
ATOM 1488 O O . GLU A 1 198 ? 8.792 5.408 4.614 1.00 94.38 198 GLU A O 1
ATOM 1493 N N . HIS A 1 199 ? 6.936 5.373 3.354 1.00 93.81 199 HIS A N 1
ATOM 1494 C CA . HIS A 1 199 ? 6.925 6.811 3.088 1.00 93.81 199 HIS A CA 1
ATOM 1495 C C . HIS A 1 199 ? 5.623 7.476 3.578 1.00 93.81 199 HIS A C 1
ATOM 1497 O O . HIS A 1 199 ? 4.776 7.879 2.773 1.00 93.81 199 HIS A O 1
ATOM 1503 N N . PRO A 1 200 ? 5.442 7.629 4.905 1.00 90.44 200 PRO A N 1
ATOM 1504 C CA . PRO A 1 200 ? 4.265 8.277 5.466 1.00 90.44 200 PRO A CA 1
ATOM 1505 C C . PRO A 1 200 ? 4.287 9.787 5.225 1.00 90.44 200 PRO A C 1
ATOM 1507 O O . PRO A 1 200 ? 5.232 10.491 5.589 1.00 90.44 200 PRO A O 1
ATOM 1510 N N . PHE A 1 201 ? 3.201 10.320 4.678 1.00 83.38 201 PHE A N 1
ATOM 1511 C CA . PHE A 1 201 ? 2.893 11.736 4.800 1.00 83.38 201 PHE A CA 1
ATOM 1512 C C . PHE A 1 201 ? 2.201 11.973 6.141 1.00 83.38 201 PHE A C 1
ATOM 1514 O O . PHE A 1 201 ? 1.033 11.639 6.298 1.00 83.38 201 PHE A O 1
ATOM 1521 N N . LEU A 1 202 ? 2.910 12.551 7.111 1.00 82.50 202 LEU A N 1
ATOM 1522 C CA . LEU A 1 202 ? 2.327 12.917 8.402 1.00 82.50 202 LEU A CA 1
ATOM 1523 C C . LEU A 1 202 ? 1.874 14.375 8.379 1.00 82.50 202 LEU A C 1
ATOM 1525 O O . LEU A 1 202 ? 2.666 15.294 8.146 1.00 82.50 202 LEU A O 1
ATOM 1529 N N . PHE A 1 203 ? 0.591 14.595 8.638 1.00 74.44 203 PHE A N 1
ATOM 1530 C CA . PHE A 1 203 ? 0.033 15.931 8.719 1.00 74.44 203 PHE A CA 1
ATOM 1531 C C . PHE A 1 203 ? 0.283 16.523 10.107 1.00 74.44 203 PHE A C 1
ATOM 1533 O O . PHE A 1 203 ? -0.172 16.002 11.122 1.00 74.44 203 PHE A O 1
ATOM 1540 N N . SER A 1 204 ? 0.992 17.653 10.157 1.00 65.56 204 SER A N 1
ATOM 1541 C CA . SER A 1 204 ? 1.175 18.393 11.406 1.00 65.56 204 SER A CA 1
ATOM 1542 C C . SER A 1 204 ? -0.100 19.158 11.754 1.00 65.56 204 SER A C 1
ATOM 1544 O O . SER A 1 204 ? -0.459 20.131 11.090 1.00 65.56 204 SER A O 1
ATOM 1546 N N . THR A 1 205 ? -0.771 18.732 12.820 1.00 55.66 205 THR A N 1
ATOM 1547 C CA . THR A 1 205 ? -1.958 19.389 13.383 1.00 55.66 205 THR A CA 1
ATOM 1548 C C . THR A 1 205 ? -1.616 20.488 14.392 1.00 55.66 205 THR A C 1
ATOM 1550 O O . THR A 1 205 ? -2.526 21.029 15.019 1.00 55.66 205 THR A O 1
ATOM 1553 N N . LEU A 1 206 ? -0.336 20.860 14.559 1.00 49.59 206 LEU A N 1
ATOM 1554 C CA . LEU A 1 206 ? 0.088 21.870 15.534 1.00 49.59 206 LEU A CA 1
ATOM 1555 C C . LEU A 1 206 ? -0.477 23.262 15.193 1.00 49.59 206 LEU A C 1
ATOM 1557 O O . LEU A 1 206 ? 0.176 24.091 14.563 1.00 49.59 206 LEU A O 1
ATOM 1561 N N . ARG A 1 207 ? -1.690 23.551 15.671 1.00 42.81 207 ARG A N 1
ATOM 1562 C CA . ARG A 1 207 ? -2.179 24.911 15.911 1.00 42.81 207 ARG A CA 1
ATOM 1563 C C . ARG A 1 207 ? -1.773 25.307 17.329 1.00 42.81 207 ARG A C 1
ATOM 1565 O O . ARG A 1 207 ? -2.473 25.013 18.289 1.00 42.81 207 ARG A O 1
ATOM 1572 N N . GLY A 1 208 ? -0.619 25.955 17.462 1.00 38.72 208 GLY A N 1
ATOM 1573 C CA . GLY A 1 208 ? -0.147 26.517 18.728 1.00 38.72 208 GLY A CA 1
ATOM 1574 C C . GLY A 1 208 ? 1.161 27.280 18.541 1.00 38.72 208 GLY A C 1
ATOM 1575 O O . GLY A 1 208 ? 2.061 26.810 17.856 1.00 38.72 208 GLY A O 1
ATOM 1576 N N . THR A 1 209 ? 1.269 28.461 19.145 1.00 35.50 209 THR A N 1
ATOM 1577 C CA . THR A 1 209 ? 2.355 29.458 19.036 1.00 35.50 209 THR A CA 1
ATOM 1578 C C . THR A 1 209 ? 3.723 29.024 19.589 1.00 35.50 209 THR A C 1
ATOM 1580 O O . THR A 1 209 ? 4.527 29.868 19.981 1.00 35.50 209 THR A O 1
ATOM 1583 N N . ARG A 1 210 ? 4.046 27.726 19.632 1.00 42.09 210 ARG A N 1
ATOM 1584 C CA . ARG A 1 210 ? 5.388 27.278 20.023 1.00 42.09 210 ARG A CA 1
ATOM 1585 C C . ARG A 1 210 ? 6.283 27.159 18.800 1.00 42.09 210 ARG A C 1
ATOM 1587 O O . ARG A 1 210 ? 6.152 26.252 17.987 1.00 42.09 210 ARG A O 1
ATOM 1594 N N . GLU A 1 211 ? 7.194 28.119 18.716 1.00 38.12 211 GLU A N 1
ATOM 1595 C CA . GLU A 1 211 ? 8.325 28.175 17.802 1.00 38.12 211 GLU A CA 1
ATOM 1596 C C . GLU A 1 211 ? 9.022 26.806 17.699 1.00 38.12 211 GLU A C 1
ATOM 1598 O O . GLU A 1 211 ? 9.589 26.287 18.664 1.00 38.12 211 GLU A O 1
ATOM 1603 N N . TYR A 1 212 ? 8.971 26.201 16.512 1.00 40.81 212 TYR A N 1
ATOM 1604 C CA . TYR A 1 212 ? 9.725 24.991 16.216 1.00 40.81 212 TYR A CA 1
ATOM 1605 C C . TYR A 1 212 ? 11.172 25.397 15.915 1.00 40.81 212 TYR A C 1
ATOM 1607 O O . TYR A 1 212 ? 11.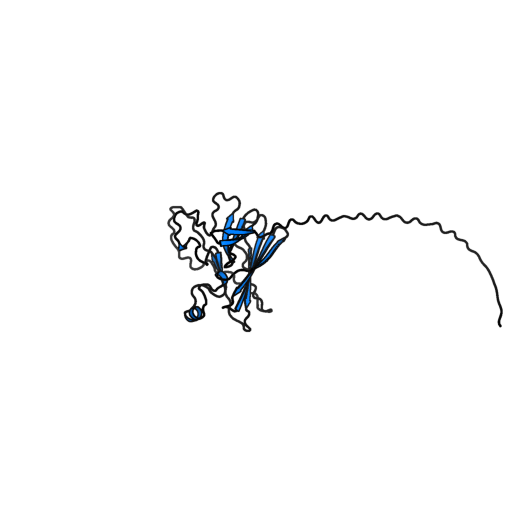500 25.790 14.795 1.00 40.81 212 TYR A O 1
ATOM 1615 N N . ARG A 1 213 ? 12.070 25.300 16.904 1.00 35.41 213 ARG A N 1
ATOM 1616 C CA . ARG A 1 213 ? 13.515 25.295 16.626 1.00 35.41 213 ARG A CA 1
ATOM 1617 C C . ARG A 1 213 ? 13.852 23.991 15.914 1.00 35.41 213 ARG A C 1
ATOM 1619 O O . ARG A 1 213 ? 14.091 22.965 16.549 1.00 35.41 213 ARG A O 1
ATOM 1626 N N . GLY A 1 214 ? 13.859 24.042 14.586 1.00 35.25 214 GLY A N 1
ATOM 1627 C CA . GLY A 1 214 ? 14.252 22.926 13.741 1.00 35.25 214 GLY A CA 1
ATOM 1628 C C . GLY A 1 214 ? 15.679 22.486 14.047 1.00 35.25 214 GLY A C 1
ATOM 1629 O O . GLY A 1 214 ? 16.642 23.071 13.558 1.00 35.25 214 GLY A O 1
ATOM 1630 N N . ARG A 1 215 ? 15.832 21.399 14.805 1.00 29.58 215 ARG A N 1
ATOM 1631 C CA . ARG A 1 215 ? 16.974 20.514 14.587 1.00 29.58 215 ARG A CA 1
ATOM 1632 C C . ARG A 1 215 ? 16.624 19.689 13.361 1.00 29.58 215 ARG A C 1
ATOM 1634 O O . ARG A 1 215 ? 15.596 19.020 13.355 1.00 29.58 215 ARG A O 1
ATOM 1641 N N . ARG A 1 216 ? 17.454 19.764 12.314 1.00 32.25 216 ARG A N 1
ATOM 1642 C CA . ARG A 1 216 ? 17.404 18.804 11.205 1.00 32.25 216 ARG A CA 1
ATOM 1643 C C . ARG A 1 216 ? 17.444 17.406 11.818 1.00 32.25 216 ARG A C 1
ATOM 1645 O O . ARG A 1 216 ? 18.510 16.959 12.230 1.00 32.25 216 ARG A O 1
ATOM 1652 N N . LEU A 1 217 ? 16.304 16.730 11.865 1.00 32.81 217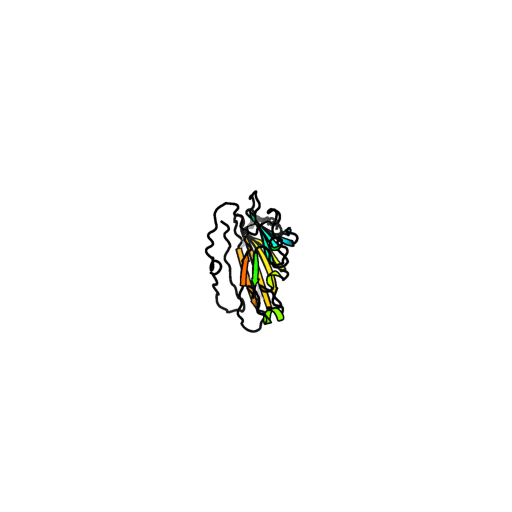 LEU A N 1
ATOM 1653 C CA . LEU A 1 217 ? 16.237 15.292 12.076 1.00 32.81 217 LEU A CA 1
ATOM 1654 C C . LEU A 1 217 ? 16.726 14.636 10.782 1.00 32.81 217 LEU A C 1
ATOM 1656 O O . LEU A 1 217 ? 15.953 14.192 9.943 1.00 32.81 217 LEU A O 1
ATOM 1660 N N . ARG A 1 218 ? 18.047 14.641 10.577 1.00 33.47 218 ARG A N 1
ATOM 1661 C CA . ARG A 1 218 ? 18.690 13.570 9.817 1.00 33.47 218 ARG A CA 1
ATOM 1662 C C . ARG A 1 218 ? 18.819 12.415 10.808 1.00 33.47 218 ARG A C 1
ATOM 1664 O O . ARG A 1 218 ? 19.508 12.591 11.805 1.00 33.47 218 ARG A O 1
ATOM 1671 N N . ARG A 1 219 ? 18.179 11.281 10.505 1.00 33.78 219 ARG A N 1
ATOM 1672 C CA . ARG A 1 219 ? 18.005 10.061 11.329 1.00 33.78 219 ARG A CA 1
ATOM 1673 C C . ARG A 1 219 ? 16.815 10.091 12.285 1.00 33.78 219 ARG A C 1
ATOM 1675 O O . ARG A 1 219 ? 16.937 10.525 13.422 1.00 33.78 219 ARG A O 1
ATOM 1682 N N . ALA A 1 220 ? 15.698 9.562 11.801 1.00 29.19 220 ALA A N 1
ATOM 1683 C CA . ALA A 1 220 ? 14.724 8.812 12.592 1.00 29.19 220 ALA A CA 1
ATOM 1684 C C . ALA A 1 220 ? 13.775 8.078 11.623 1.00 29.19 220 ALA A C 1
ATOM 1686 O O . ALA A 1 220 ? 12.618 8.447 11.532 1.00 29.19 220 ALA A O 1
ATOM 1687 N N . PHE A 1 221 ? 14.304 7.153 10.813 1.00 31.31 221 PHE A N 1
ATOM 1688 C CA . PHE A 1 221 ? 13.558 6.096 10.092 1.00 31.31 221 PHE A CA 1
ATOM 1689 C C . PHE A 1 221 ? 14.559 5.103 9.470 1.00 31.31 221 PHE A C 1
ATOM 1691 O O . PHE A 1 221 ? 14.563 4.818 8.279 1.00 31.31 221 PHE A O 1
ATOM 1698 N N . GLN A 1 222 ? 15.496 4.634 10.287 1.00 29.28 222 GLN A N 1
ATOM 1699 C CA . GLN A 1 222 ? 16.389 3.532 9.951 1.00 29.28 222 GLN A CA 1
ATOM 1700 C C . GLN A 1 222 ? 16.632 2.809 11.273 1.00 29.28 222 GLN A C 1
ATOM 1702 O O . GLN A 1 222 ? 16.999 3.494 12.224 1.00 29.28 222 GLN A O 1
ATOM 1707 N N . ASP A 1 223 ? 16.333 1.509 11.299 1.00 24.98 223 ASP A N 1
ATOM 1708 C CA . ASP A 1 223 ? 16.436 0.509 12.383 1.00 24.98 223 ASP A CA 1
ATOM 1709 C C . ASP A 1 223 ? 15.032 -0.107 12.587 1.00 24.98 223 ASP A C 1
ATOM 1711 O O . ASP A 1 223 ? 14.129 0.560 13.076 1.00 24.98 223 ASP A O 1
ATOM 1715 N N . ALA A 1 224 ? 14.711 -1.326 12.140 1.00 28.53 224 ALA A N 1
ATOM 1716 C CA . ALA A 1 224 ? 15.525 -2.535 12.073 1.00 28.53 224 ALA A CA 1
ATOM 1717 C C . ALA A 1 224 ? 15.420 -3.265 10.717 1.00 28.53 224 ALA A C 1
ATOM 1719 O O . ALA A 1 224 ? 14.370 -3.784 10.352 1.00 28.53 224 ALA A O 1
ATOM 1720 N N . TYR A 1 225 ? 16.544 -3.361 10.004 1.00 30.44 225 TYR A N 1
ATOM 1721 C CA . TYR A 1 225 ? 16.771 -4.391 8.988 1.00 30.44 225 TYR A CA 1
ATOM 1722 C C . TYR A 1 225 ? 17.418 -5.578 9.715 1.00 30.44 225 TYR A C 1
ATOM 1724 O O . TYR A 1 225 ? 18.591 -5.515 10.078 1.00 30.44 225 TYR A O 1
ATOM 1732 N N . LEU A 1 226 ? 16.664 -6.645 9.977 1.00 26.16 226 LEU A N 1
ATOM 1733 C CA . LEU A 1 226 ? 17.243 -7.946 10.314 1.00 26.16 226 LEU A CA 1
ATOM 1734 C C . LEU A 1 226 ? 16.967 -8.880 9.140 1.00 26.16 226 LEU A C 1
ATOM 1736 O O . LEU A 1 226 ? 15.931 -9.534 9.088 1.00 26.16 226 LEU A O 1
ATOM 1740 N N . SER A 1 227 ? 17.894 -8.928 8.185 1.00 28.64 227 SER A N 1
ATOM 1741 C CA . SER A 1 227 ? 17.918 -9.985 7.176 1.00 28.64 227 SER A CA 1
ATOM 1742 C C . SER A 1 227 ? 18.254 -11.308 7.871 1.00 28.64 227 SER A C 1
ATOM 1744 O O . SER A 1 227 ? 19.372 -11.471 8.364 1.00 28.64 227 SER A O 1
ATOM 1746 N N . ARG A 1 228 ? 17.309 -12.252 7.932 1.00 28.94 228 ARG A N 1
ATOM 1747 C CA . ARG A 1 228 ? 17.646 -13.673 8.117 1.00 28.94 228 ARG A CA 1
ATOM 1748 C C . ARG A 1 228 ? 17.943 -14.283 6.749 1.00 28.94 228 ARG A C 1
ATOM 1750 O O . ARG A 1 228 ? 17.314 -13.926 5.762 1.00 28.94 228 ARG A O 1
ATOM 1757 N N . GLU A 1 229 ? 18.968 -15.126 6.722 1.00 31.06 229 GLU A N 1
ATOM 1758 C CA . GLU A 1 229 ? 19.683 -15.577 5.529 1.00 31.06 229 GLU A CA 1
ATOM 1759 C C . GLU A 1 229 ? 18.828 -16.256 4.449 1.00 31.06 229 GLU A C 1
ATOM 1761 O O . GLU A 1 229 ? 17.880 -16.995 4.718 1.00 31.06 229 GLU A O 1
ATOM 1766 N N . TYR A 1 230 ? 19.284 -16.022 3.215 1.00 38.66 230 TYR A N 1
ATOM 1767 C CA . TYR A 1 230 ? 18.936 -16.679 1.963 1.00 38.66 230 TYR A CA 1
ATOM 1768 C C . TYR A 1 230 ? 19.188 -18.193 2.038 1.00 38.66 230 TYR A C 1
ATOM 1770 O O . TYR A 1 230 ? 20.334 -18.637 1.999 1.00 38.66 230 TYR A O 1
ATOM 1778 N N . ALA A 1 231 ? 18.128 -18.999 2.076 1.00 27.34 231 ALA A N 1
ATOM 1779 C CA . ALA A 1 231 ? 18.243 -20.436 1.800 1.00 27.34 231 ALA A CA 1
ATOM 1780 C C . ALA A 1 231 ? 17.137 -20.999 0.889 1.00 27.34 231 ALA A C 1
ATOM 1782 O O . ALA A 1 231 ? 17.204 -22.166 0.514 1.00 27.34 231 ALA A O 1
ATOM 1783 N N . SER A 1 232 ? 16.136 -20.204 0.492 1.00 32.75 232 SER A N 1
ATOM 1784 C CA . SER A 1 232 ? 14.995 -20.721 -0.284 1.00 32.75 232 SER A CA 1
ATOM 1785 C C . SER A 1 232 ? 14.426 -19.776 -1.347 1.00 32.75 232 SER A C 1
ATOM 1787 O O . SER A 1 232 ? 13.338 -20.038 -1.843 1.00 32.75 232 SER A O 1
ATOM 1789 N N . GLY A 1 233 ? 15.122 -18.695 -1.720 1.00 35.28 233 GLY A N 1
ATOM 1790 C CA . GLY A 1 233 ? 14.625 -17.753 -2.740 1.00 35.28 233 GLY A CA 1
ATOM 1791 C C . GLY A 1 233 ? 13.486 -16.831 -2.273 1.00 35.28 233 GLY A C 1
ATOM 1792 O O . GLY A 1 233 ? 12.903 -16.133 -3.091 1.00 35.28 233 GLY A O 1
ATOM 1793 N N . HIS A 1 234 ? 13.198 -16.797 -0.968 1.00 34.88 234 HIS A N 1
ATOM 1794 C CA . HIS A 1 234 ? 12.228 -15.892 -0.348 1.00 34.88 234 HIS A CA 1
ATOM 1795 C C . HIS A 1 234 ? 12.950 -14.932 0.600 1.00 34.88 234 HIS A C 1
ATOM 1797 O O . HIS A 1 234 ? 13.604 -15.374 1.548 1.00 34.88 234 HIS A O 1
ATOM 1803 N N . ALA A 1 235 ? 12.835 -13.625 0.362 1.00 40.31 235 ALA A N 1
ATOM 1804 C CA . ALA A 1 235 ? 13.282 -12.604 1.301 1.00 40.31 235 ALA A CA 1
ATOM 1805 C C . ALA A 1 235 ? 12.094 -12.172 2.174 1.00 40.31 235 ALA A C 1
ATOM 1807 O O . ALA A 1 235 ? 11.263 -11.365 1.761 1.00 40.31 235 ALA A O 1
ATOM 1808 N N . LEU A 1 236 ? 12.024 -12.698 3.400 1.00 31.17 236 LEU A N 1
ATOM 1809 C CA . LEU A 1 236 ? 11.131 -12.178 4.437 1.00 31.17 236 LEU A CA 1
ATOM 1810 C C . LEU A 1 236 ? 11.840 -11.041 5.178 1.00 31.17 236 LEU A C 1
ATOM 1812 O O . LEU A 1 236 ? 12.882 -11.267 5.798 1.00 31.17 236 LEU A O 1
ATOM 1816 N N . ALA A 1 237 ? 11.260 -9.840 5.179 1.00 37.16 237 ALA A N 1
ATOM 1817 C CA . ALA A 1 237 ? 11.586 -8.851 6.200 1.00 37.16 237 ALA A CA 1
ATOM 1818 C C . ALA A 1 237 ? 10.301 -8.338 6.858 1.00 37.16 237 ALA A C 1
ATOM 1820 O O . ALA A 1 237 ? 9.503 -7.615 6.268 1.00 37.16 237 ALA A O 1
ATOM 1821 N N . THR A 1 238 ? 10.119 -8.722 8.118 1.00 31.05 238 THR A N 1
ATOM 1822 C CA . THR A 1 238 ? 8.984 -8.313 8.944 1.00 31.05 238 THR A CA 1
ATOM 1823 C C . THR A 1 238 ? 9.241 -6.928 9.535 1.00 31.05 238 THR A C 1
ATOM 1825 O O . THR A 1 238 ? 10.234 -6.723 10.236 1.00 31.05 238 THR A O 1
ATOM 1828 N N . ILE A 1 239 ? 8.333 -5.978 9.294 1.00 37.41 239 ILE A N 1
ATOM 1829 C CA . ILE A 1 239 ? 8.314 -4.678 9.978 1.00 37.41 239 ILE A CA 1
ATOM 1830 C C . ILE A 1 239 ? 7.286 -4.759 11.111 1.00 37.41 239 ILE A C 1
ATOM 1832 O O . ILE A 1 239 ? 6.079 -4.696 10.897 1.00 37.41 239 ILE A O 1
ATOM 1836 N N . THR A 1 240 ? 7.750 -4.908 12.349 1.00 31.95 240 THR A N 1
ATOM 1837 C CA . THR A 1 240 ? 6.851 -5.129 13.489 1.00 31.95 240 THR A CA 1
ATOM 1838 C C . THR A 1 240 ? 6.243 -3.820 14.012 1.00 31.95 240 THR A C 1
ATOM 1840 O O . THR A 1 240 ? 6.785 -3.206 14.925 1.00 31.95 240 THR A O 1
ATOM 1843 N N . GLY A 1 241 ? 5.080 -3.447 13.465 1.00 31.88 241 GLY A N 1
ATOM 1844 C CA . GLY A 1 241 ? 4.064 -2.580 14.088 1.00 31.88 241 GLY A CA 1
ATOM 1845 C C . GLY A 1 241 ? 4.343 -1.069 14.143 1.00 31.88 241 GLY A C 1
ATOM 1846 O O . GLY A 1 241 ? 5.459 -0.613 14.371 1.00 31.88 241 GLY A O 1
ATOM 1847 N N . PHE A 1 242 ? 3.277 -0.273 14.001 1.00 37.03 242 PHE A N 1
ATOM 1848 C CA . PHE A 1 242 ? 3.270 1.158 14.326 1.00 37.03 242 PHE A CA 1
ATOM 1849 C C . PHE A 1 242 ? 2.408 1.390 15.572 1.00 37.03 242 PHE A C 1
ATOM 1851 O O . PHE A 1 242 ? 1.217 1.087 15.560 1.00 37.03 242 PHE A O 1
ATOM 1858 N N . HIS A 1 243 ? 2.990 1.939 16.643 1.00 28.08 243 HIS A N 1
ATOM 1859 C CA . HIS A 1 243 ? 2.236 2.346 17.830 1.00 28.08 243 HIS A CA 1
ATOM 1860 C C . HIS A 1 243 ? 1.872 3.831 17.715 1.00 28.08 243 HIS A C 1
ATOM 1862 O O . HIS A 1 243 ? 2.755 4.691 17.732 1.00 28.08 243 HIS A O 1
ATOM 1868 N N . LEU A 1 244 ? 0.582 4.131 17.558 1.00 31.75 244 LEU A N 1
ATOM 1869 C CA . LEU A 1 244 ? 0.065 5.497 17.642 1.00 31.75 244 LEU A CA 1
ATOM 1870 C C . LEU A 1 244 ? -0.284 5.767 19.113 1.00 31.75 244 LEU A C 1
ATOM 1872 O O . LEU A 1 244 ? -1.205 5.148 19.646 1.00 31.75 244 LEU A O 1
ATOM 1876 N N . ALA A 1 245 ? 0.511 6.626 19.759 1.00 32.44 245 ALA A N 1
ATOM 1877 C CA . ALA A 1 245 ? 0.298 7.094 21.131 1.00 32.44 245 ALA A CA 1
ATOM 1878 C C . ALA A 1 245 ? -0.776 8.187 21.207 1.00 32.44 245 ALA A C 1
ATOM 1880 O O . ALA A 1 245 ? -0.866 8.986 20.244 1.00 32.44 245 ALA A O 1
#

Sequence (245 aa):
MQNICELPIHHCSRKRAPIALPVLASLLLAAISSPSQTSSVVKDANVYNRAVLLVGNDKLEIAIVKQGGSMLRIQIQGDPQGISPFGNPELVPSVPDNRKLNGPMVGHFVCVDGFGSPSKEEAAAGLAMHGEAYLQPWKLVSAEKQAGVATVKFTVDLPKLQETFARSVQIVDGENVIYIDSELTSDTAFDRTANWGEHPFLFSTLRGTREYRGRRLRRAFQDAYLSREYASGHALATITGFHLA

Secondary structure (DSSP, 8-state):
--------------PPPPPPPP------------------SEEEEEETTEEEEEEE-SSEEEEEETBT--EEEEEETT-SS---TT--TTTSTT--GGGTT-SS--SEEEEES--SPPPHHHHHTTPPTTBSTTTSBPEEEEEEEETTEEEEEEEEEETTTTEEEEEEEEEETT---EEEEEEEEE-SSS-----EEEEE-------S-----------SS---------SSS-EEEEEEEE---

Radius of gyration: 32.56 Å; chains: 1; bounding box: 52×131×50 Å

Foldseek 3Di:
DDDDDDDDDDDDDDDDDDDDDDDDDDDPPPPPPPPPPCPFQWDWDADLNFTWTWHDAQFWIWTAGQQQRARAFIFGHPPPLRAGQQGDLVSDPDDDPVSSQPDLDHAKGKQKQAAAQDDPVCVVLVAHGSGCSSRWGKDWPDWDADPQKTKTKIWTQRVSQQKIKIKIWIDGHPDPKIFIWIWMAHNDPDDDDIDMAMDGNGDDPDPDPDDPPDDPPPDDGDDDDDFDDDDDRITTDGDGIDDDD